Protein AF-0000000070304934 (afdb_homodimer)

Secondary structure (DSSP, 8-state):
------GGGSPEEEEEEE-TTTHHHHHHHHHHHHHTT-EEEEEEE--HHHHHHHHHHHHHHGGG-SSEEEEEEEESSSHHHHHHHTTSTT--EEE-SSHHHHHHHHHHH---EEEEETTT--HHHHHHHHHHHHHPPTT---GGGTTSPPPHHHHHHHHHHHHHHHHTT--GGG-------/------GGGSPEEEEEEE-TTTHHHHHHHHHHHHHTT-EEEEEEE--HHHHHHHHHHHHHHGGG-SSEEEEEEEESSSHHHHHHHTTSTT--EEE-SSHHHHHHHHHHH---EEEEETTT--HHHHHHHHHHHHHPPTT---GGGTTSPPPHHHHHHHHHHHHHHHHTT--GGG-------

Radius of gyration: 20.5 Å; Cα contacts (8 Å, |Δi|>4): 756; chains: 2; bounding box: 50×65×58 Å

InterPro domains:
  IPR003500 Sugar-phosphate isomerase, RpiB/LacA/LacB family [PF02502] (14-139)
  IPR003500 Sugar-phosphate isomerase, RpiB/LacA/LacB family [PTHR30345] (7-173)
  IPR036569 Sugar-phosphate isomerase, RpiB/LacA/LacB superfamily [G3DSA:3.40.1400.10] (5-145)
  IPR036569 Sugar-phosphate isomerase, RpiB/LacA/LacB superfamily [SSF89623] (8-144)

Sequence (362 aa):
MAGAASTSDLPLKIITGADAFGASLKDAMVSHLRSLGIAVEDTGVSSYYSAGSEVGRRVSSASSSSSEIRGLVCCGTGVGVAMFANKFPGVYAATCLTVEDAVNARSISDCNVLALSGAKTSPETAVEIFDAWIGTPFKSPCPASGSEPWSSEISSFLDDSLSEMAQIGKSTDHLSPVYIDMAGAASTSDLPLKIITGADAFGASLKDAMVSHLRSLGIAVEDTGVSSYYSAGSEVGRRVSSASSSSSEIRGLVCCGTGVGVAMFANKFPGVYAATCLTVEDAVNARSISDCNVLALSGAKTSPETAVEIFDAWIGTPFKSPCPASGSEPWSSEISSFLDDSLSEMAQIGKSTDHLSPVYID

pLDDT: mean 88.69, std 19.3, range [23.19, 98.94]

Structure (mmCIF, N/CA/C/O backbone):
data_AF-0000000070304934-model_v1
#
loop_
_entity.id
_entity.type
_entity.pdbx_description
1 polymer 'Ribose-5-phosphate isomerase'
#
loop_
_atom_site.group_PDB
_atom_site.id
_atom_site.type_symbol
_atom_site.label_atom_id
_atom_site.label_alt_id
_atom_site.label_comp_id
_atom_site.label_asym_id
_atom_site.label_entity_id
_atom_site.label_seq_id
_atom_site.pdbx_PDB_ins_code
_atom_site.Cartn_x
_atom_site.Cartn_y
_atom_site.Cartn_z
_atom_site.occupancy
_atom_site.B_iso_or_equiv
_atom_site.auth_seq_id
_atom_site.auth_comp_id
_atom_site.auth_asym_id
_atom_site.auth_atom_id
_atom_site.pdbx_PDB_model_num
ATOM 1 N N . MET A 1 1 ? 21.688 -39.656 -2.162 1 23.19 1 MET A N 1
ATOM 2 C CA . MET A 1 1 ? 21.891 -38.25 -2.537 1 23.19 1 MET A CA 1
ATOM 3 C C . MET A 1 1 ? 20.547 -37.531 -2.635 1 23.19 1 MET A C 1
ATOM 5 O O . MET A 1 1 ? 19.797 -37.719 -3.586 1 23.19 1 MET A O 1
ATOM 9 N N . ALA A 1 2 ? 19.875 -37.281 -1.627 1 33.53 2 ALA A N 1
ATOM 10 C CA . ALA A 1 2 ? 18.5 -36.844 -1.486 1 33.53 2 ALA A CA 1
ATOM 11 C C . ALA A 1 2 ? 18.25 -35.562 -2.291 1 33.53 2 ALA A C 1
ATOM 13 O O . ALA A 1 2 ? 18.938 -34.562 -2.115 1 33.53 2 ALA A O 1
ATOM 14 N N . GLY A 1 3 ? 17.844 -35.562 -3.527 1 30.5 3 GLY A N 1
ATOM 15 C CA . GLY A 1 3 ? 17.672 -34.438 -4.434 1 30.5 3 GLY A CA 1
ATOM 16 C C . GLY A 1 3 ? 16.922 -33.281 -3.809 1 30.5 3 GLY A C 1
ATOM 17 O O . GLY A 1 3 ? 15.875 -33.469 -3.186 1 30.5 3 GLY A O 1
ATOM 18 N N . ALA A 1 4 ? 17.516 -32.156 -3.492 1 35.94 4 ALA A N 1
ATOM 19 C CA . ALA A 1 4 ? 16.906 -31 -2.865 1 35.94 4 ALA A CA 1
ATOM 20 C C . ALA A 1 4 ? 15.672 -30.531 -3.639 1 35.94 4 ALA A C 1
ATOM 22 O O . ALA A 1 4 ? 15.75 -30.266 -4.84 1 35.94 4 ALA A O 1
ATOM 23 N N . ALA A 1 5 ? 14.477 -30.891 -3.365 1 38.5 5 ALA A N 1
ATOM 24 C CA . ALA A 1 5 ? 13.203 -30.516 -3.967 1 38.5 5 ALA A CA 1
ATOM 25 C C . ALA A 1 5 ? 13.188 -29.031 -4.328 1 38.5 5 ALA A C 1
ATOM 27 O O . ALA A 1 5 ? 13.469 -28.188 -3.482 1 38.5 5 ALA A O 1
ATOM 28 N N . SER A 1 6 ? 13.523 -28.516 -5.508 1 38.19 6 SER A N 1
ATOM 29 C CA . SER A 1 6 ? 13.562 -27.141 -6.027 1 38.19 6 SER A CA 1
ATOM 30 C C . SER A 1 6 ? 12.383 -26.328 -5.527 1 38.19 6 SER A C 1
ATOM 32 O O . SER A 1 6 ? 11.25 -26.828 -5.48 1 38.19 6 SER A O 1
ATOM 34 N N . THR A 1 7 ? 12.367 -25.359 -4.625 1 42.81 7 THR A N 1
ATOM 35 C CA . THR A 1 7 ? 11.352 -24.422 -4.168 1 42.81 7 THR A CA 1
ATOM 36 C C . THR A 1 7 ? 10.336 -24.141 -5.27 1 42.81 7 THR A C 1
ATOM 38 O O . THR A 1 7 ? 9.328 -23.469 -5.039 1 42.81 7 THR A O 1
ATOM 41 N N . SER A 1 8 ? 10.57 -24.469 -6.562 1 48.62 8 SER A N 1
ATOM 42 C CA . SER A 1 8 ? 9.797 -24.281 -7.785 1 48.62 8 SER A CA 1
ATOM 43 C C . SER A 1 8 ? 8.539 -25.141 -7.793 1 48.62 8 SER A C 1
ATOM 45 O O . SER A 1 8 ? 7.547 -24.812 -8.438 1 48.62 8 SER A O 1
ATOM 47 N N . ASP A 1 9 ? 8.555 -26.281 -7.121 1 60.53 9 ASP A N 1
ATOM 48 C CA . ASP A 1 9 ? 7.602 -27.328 -7.5 1 60.53 9 ASP A CA 1
ATOM 49 C C . ASP A 1 9 ? 6.383 -27.312 -6.582 1 60.53 9 ASP A C 1
ATOM 51 O O . ASP A 1 9 ? 5.621 -28.281 -6.543 1 60.53 9 ASP A O 1
ATOM 55 N N . LEU A 1 10 ? 6.336 -26.328 -5.652 1 66.25 10 LEU A N 1
ATOM 56 C CA . LEU A 1 10 ? 5.148 -26.453 -4.812 1 66.25 10 LEU A CA 1
ATOM 57 C C . LEU A 1 10 ? 3.914 -25.922 -5.535 1 66.25 10 LEU A C 1
ATOM 59 O O . LEU A 1 10 ? 3.998 -24.953 -6.289 1 66.25 10 LEU A O 1
ATOM 63 N N . PRO A 1 11 ? 2.936 -26.703 -5.324 1 86 11 PRO A N 1
ATOM 64 C CA . PRO A 1 11 ? 1.699 -26.219 -5.941 1 86 11 PRO A CA 1
ATOM 65 C C . PRO A 1 11 ? 1.266 -24.859 -5.406 1 86 11 PRO A C 1
ATOM 67 O O . PRO A 1 11 ? 1.446 -24.578 -4.219 1 86 11 PRO A O 1
ATOM 70 N N . LEU A 1 12 ? 0.83 -23.984 -6.266 1 92.56 12 LEU A N 1
ATOM 71 C CA . LEU A 1 12 ? 0.387 -22.641 -5.918 1 92.56 12 LEU A CA 1
ATOM 72 C C . LEU A 1 12 ? -1.064 -22.656 -5.449 1 92.56 12 LEU A C 1
ATOM 74 O O . LEU A 1 12 ? -1.912 -23.312 -6.055 1 92.56 12 LEU A O 1
ATOM 78 N N . LYS A 1 13 ? -1.333 -22.031 -4.324 1 95.56 13 LYS A N 1
ATOM 79 C CA . LYS A 1 13 ? -2.674 -21.734 -3.826 1 95.56 13 LYS A CA 1
ATOM 80 C C . LYS A 1 13 ? -2.883 -20.234 -3.641 1 95.56 13 LYS A C 1
ATOM 82 O O . LYS A 1 13 ? -2.004 -19.547 -3.129 1 95.56 13 LYS A O 1
ATOM 87 N N . ILE A 1 14 ? -4.066 -19.766 -4.055 1 97.69 14 ILE A N 1
ATOM 88 C CA . ILE A 1 14 ? -4.391 -18.344 -3.936 1 97.69 14 ILE A CA 1
ATOM 89 C C . ILE A 1 14 ? -5.504 -18.156 -2.91 1 97.69 14 ILE A C 1
ATOM 91 O O . ILE A 1 14 ? -6.547 -18.812 -2.992 1 97.69 14 ILE A O 1
ATOM 95 N N . ILE A 1 15 ? -5.32 -17.344 -1.932 1 98.31 15 ILE A N 1
ATOM 96 C CA . ILE A 1 15 ? -6.371 -16.875 -1.031 1 98.31 15 ILE A CA 1
ATOM 97 C C . ILE A 1 15 ? -6.883 -15.516 -1.493 1 98.31 15 ILE A C 1
ATOM 99 O O . ILE A 1 15 ? -6.094 -14.609 -1.764 1 98.31 15 ILE A O 1
ATOM 103 N N . THR A 1 16 ? -8.234 -15.391 -1.609 1 98.81 16 THR A N 1
ATOM 104 C CA . THR A 1 16 ? -8.766 -14.141 -2.158 1 98.81 16 THR A CA 1
ATOM 105 C C . THR A 1 16 ? -9.883 -13.594 -1.275 1 98.81 16 THR A C 1
ATOM 107 O O . THR A 1 16 ? -10.469 -14.336 -0.482 1 98.81 16 THR A O 1
ATOM 110 N N . GLY A 1 17 ? -10.102 -12.328 -1.267 1 98.81 17 GLY A N 1
ATOM 111 C CA . GLY A 1 17 ? -11.156 -11.578 -0.617 1 98.81 17 GLY A CA 1
ATOM 112 C C . GLY A 1 17 ? -11.414 -10.227 -1.264 1 98.81 17 GLY A C 1
ATOM 113 O O . GLY A 1 17 ? -10.594 -9.734 -2.039 1 98.81 17 GLY A O 1
ATOM 114 N N . ALA A 1 18 ? -12.633 -9.672 -0.973 1 98.81 18 ALA A N 1
ATOM 115 C CA . ALA A 1 18 ? -12.977 -8.383 -1.574 1 98.81 18 ALA A CA 1
ATOM 116 C C . ALA A 1 18 ? -13.961 -7.613 -0.7 1 98.81 18 ALA A C 1
ATOM 118 O O . ALA A 1 18 ? -14.555 -8.18 0.221 1 98.81 18 ALA A O 1
ATOM 119 N N . ASP A 1 19 ? -13.977 -6.348 -0.908 1 97.75 19 ASP A N 1
ATOM 120 C CA . ASP A 1 19 ? -15.156 -5.621 -0.44 1 97.75 19 ASP A CA 1
ATOM 121 C C . ASP A 1 19 ? -16.25 -5.586 -1.513 1 97.75 19 ASP A C 1
ATOM 123 O O . ASP A 1 19 ? -16.125 -6.25 -2.545 1 97.75 19 ASP A O 1
ATOM 127 N N . ALA A 1 20 ? -17.297 -4.852 -1.235 1 96.81 20 ALA A N 1
ATOM 128 C CA . ALA A 1 20 ? -18.453 -4.84 -2.123 1 96.81 20 ALA A CA 1
ATOM 129 C C . ALA A 1 20 ? -18.078 -4.316 -3.506 1 96.81 20 ALA A C 1
ATOM 131 O O . ALA 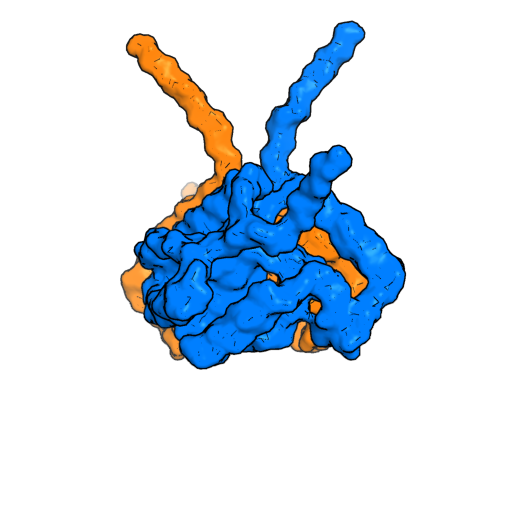A 1 20 ? -18.594 -4.793 -4.52 1 96.81 20 ALA A O 1
ATOM 132 N N . PHE A 1 21 ? -17.172 -3.377 -3.557 1 95.38 21 PHE A N 1
ATOM 133 C CA . PHE A 1 21 ? -16.844 -2.715 -4.812 1 95.38 21 PHE A CA 1
ATOM 134 C C . PHE A 1 21 ? -15.883 -3.564 -5.637 1 95.38 21 PHE A C 1
ATOM 136 O O . PHE A 1 21 ? -15.734 -3.355 -6.844 1 95.38 21 PHE A O 1
ATOM 143 N N . GLY A 1 22 ? -15.219 -4.488 -5.031 1 98.25 22 GLY A N 1
ATOM 144 C CA . GLY A 1 22 ? -14.305 -5.379 -5.727 1 98.25 22 GLY A CA 1
ATOM 145 C C . GLY A 1 22 ? -14.859 -6.777 -5.918 1 98.25 22 GLY A C 1
ATOM 146 O O . GLY A 1 22 ? -14.211 -7.629 -6.527 1 98.25 22 GLY A O 1
ATOM 147 N N . ALA A 1 23 ? -16.078 -7.047 -5.477 1 98.69 23 ALA A N 1
ATOM 148 C CA . ALA A 1 23 ? -16.625 -8.398 -5.406 1 98.69 23 ALA A CA 1
ATOM 149 C C . ALA A 1 23 ? -16.766 -9.008 -6.797 1 98.69 23 ALA A C 1
ATOM 151 O O . ALA A 1 23 ? -16.391 -10.156 -7.016 1 98.69 23 ALA A O 1
ATOM 152 N N . SER A 1 24 ? -17.281 -8.281 -7.699 1 98.69 24 SER A N 1
ATOM 153 C CA . SER A 1 24 ? -17.484 -8.789 -9.047 1 98.69 24 SER A CA 1
ATOM 154 C C . SER A 1 24 ? -16.156 -9.156 -9.711 1 98.69 24 SER A C 1
ATOM 156 O O . SER A 1 24 ? -16.047 -10.195 -10.367 1 98.69 24 SER A O 1
ATOM 158 N N . LEU A 1 25 ? -15.203 -8.312 -9.57 1 98.75 25 LEU A N 1
ATOM 159 C CA . LEU A 1 25 ? -13.891 -8.586 -10.141 1 98.75 25 LEU A CA 1
ATOM 160 C C . LEU A 1 25 ? -13.25 -9.805 -9.484 1 98.75 25 LEU A C 1
ATOM 162 O O . LEU A 1 25 ? -12.688 -10.656 -10.164 1 98.75 25 LEU A O 1
ATOM 166 N N . LYS A 1 26 ? -13.336 -9.883 -8.164 1 98.81 26 LYS A N 1
ATOM 167 C CA . LYS A 1 26 ? -12.828 -11.055 -7.461 1 98.81 26 LYS A CA 1
ATOM 168 C C . LYS A 1 26 ? -13.469 -12.336 -7.984 1 98.81 26 LYS A C 1
ATOM 170 O O . LYS A 1 26 ? -12.773 -13.328 -8.242 1 98.81 26 LYS A O 1
ATOM 175 N N . ASP A 1 27 ? -14.758 -12.336 -8.164 1 98.81 27 ASP A N 1
ATOM 176 C CA . ASP A 1 27 ? -15.461 -13.523 -8.648 1 98.81 27 ASP A CA 1
ATOM 177 C C . ASP A 1 27 ? -14.992 -13.914 -10.047 1 98.81 27 ASP A C 1
ATOM 179 O O . ASP A 1 27 ? -14.828 -15.094 -10.344 1 98.81 27 ASP A O 1
ATOM 183 N N . ALA A 1 28 ? -14.852 -12.938 -10.883 1 98.69 28 ALA A N 1
ATOM 184 C CA . ALA A 1 28 ? -14.328 -13.195 -12.219 1 98.69 28 ALA A CA 1
ATOM 185 C C . ALA A 1 28 ? -12.938 -13.828 -12.164 1 98.69 28 ALA A C 1
ATOM 187 O O . ALA A 1 28 ? -12.648 -14.758 -12.906 1 98.69 28 ALA A O 1
ATOM 188 N N . MET A 1 29 ? -12.102 -13.336 -11.289 1 98.75 29 MET A N 1
ATOM 189 C CA . MET A 1 29 ? -10.75 -13.867 -11.141 1 98.75 29 MET A CA 1
ATOM 190 C C . MET A 1 29 ? -10.773 -15.281 -10.586 1 98.75 29 MET A C 1
ATOM 192 O O . MET A 1 29 ? -10.016 -16.141 -11.023 1 98.75 29 MET A O 1
ATOM 196 N N . VAL A 1 30 ? -11.609 -15.547 -9.586 1 98.75 30 VAL A N 1
ATOM 197 C CA . VAL A 1 30 ? -11.75 -16.875 -9.016 1 98.75 30 VAL A CA 1
ATOM 198 C C . VAL A 1 30 ? -12.109 -17.875 -10.117 1 98.75 30 VAL A C 1
ATOM 200 O O . VAL A 1 30 ? -11.516 -18.953 -10.211 1 98.75 30 VAL A O 1
ATOM 203 N N . SER A 1 31 ? -13.078 -17.484 -10.906 1 98.31 31 SER A N 1
ATOM 204 C CA . SER A 1 31 ? -13.484 -18.344 -12.016 1 98.31 31 SER A CA 1
ATOM 205 C C . SER A 1 31 ? -12.32 -18.609 -12.961 1 98.31 31 SER A C 1
ATOM 207 O O . SER A 1 31 ? -12.094 -19.75 -13.359 1 98.31 31 SER A O 1
ATOM 209 N N . HIS A 1 32 ? -11.641 -17.594 -13.297 1 97.56 32 HIS A N 1
ATOM 210 C CA . HIS A 1 32 ? -10.492 -17.719 -14.195 1 97.56 32 HIS A CA 1
ATOM 211 C C . HIS A 1 32 ? -9.422 -18.625 -13.594 1 97.56 32 HIS A C 1
ATOM 213 O O . HIS A 1 32 ? -8.914 -19.516 -14.266 1 97.56 32 HIS A O 1
ATOM 219 N N . LEU A 1 33 ? -9.055 -18.438 -12.352 1 97.69 33 LEU A N 1
ATOM 220 C CA . LEU A 1 33 ? -8.008 -19.203 -11.695 1 97.69 33 LEU A CA 1
ATOM 221 C C . LEU A 1 33 ? -8.375 -20.672 -11.602 1 97.69 33 LEU A C 1
ATOM 223 O O . LEU A 1 33 ? -7.547 -21.547 -11.859 1 97.69 33 LEU A O 1
ATOM 227 N N . ARG A 1 34 ? -9.523 -20.938 -11.25 1 97.5 34 ARG A N 1
ATOM 228 C CA . ARG A 1 34 ? -9.984 -22.312 -11.164 1 97.5 34 ARG A CA 1
ATOM 229 C C . ARG A 1 34 ? -9.953 -22.984 -12.539 1 97.5 34 ARG A C 1
ATOM 231 O O . ARG A 1 34 ? -9.664 -24.172 -12.648 1 97.5 34 ARG A O 1
ATOM 238 N N . SER A 1 35 ? -10.273 -22.203 -13.57 1 96.38 35 SER A N 1
ATOM 239 C CA . SER A 1 35 ? -10.219 -22.75 -14.922 1 96.38 35 SER A CA 1
ATOM 240 C C . SER A 1 35 ? -8.789 -23.141 -15.297 1 96.38 35 SER A C 1
ATOM 242 O O . SER A 1 35 ? -8.586 -23.969 -16.188 1 96.38 35 SER A O 1
ATOM 244 N N . LEU A 1 36 ? -7.789 -22.562 -14.656 1 93.94 36 LEU A N 1
ATOM 245 C CA . LEU A 1 36 ? -6.383 -22.875 -14.883 1 93.94 36 LEU A CA 1
ATOM 246 C C . LEU A 1 36 ? -5.938 -24.016 -13.969 1 93.94 36 LEU A C 1
ATOM 248 O O . LEU A 1 36 ? -4.773 -24.422 -14 1 93.94 36 LEU A O 1
ATOM 252 N N . GLY A 1 37 ? -6.777 -24.484 -13.094 1 95.31 37 GLY A N 1
ATOM 253 C CA . GLY A 1 37 ? -6.438 -25.547 -12.164 1 95.31 37 GLY A CA 1
ATOM 254 C C . GLY A 1 37 ? -5.727 -25.047 -10.922 1 95.31 37 GLY A C 1
ATOM 255 O O . GLY A 1 37 ? -5.117 -25.844 -10.195 1 95.31 37 GLY A O 1
ATOM 256 N N . ILE A 1 38 ? -5.746 -23.766 -10.703 1 95.19 38 ILE A N 1
ATOM 257 C CA . ILE A 1 38 ? -5.125 -23.188 -9.516 1 95.19 38 ILE A CA 1
ATOM 258 C C . ILE A 1 38 ? -6.082 -23.297 -8.328 1 95.19 38 ILE A C 1
ATOM 260 O O . ILE A 1 38 ? -7.27 -22.984 -8.445 1 95.19 38 ILE A O 1
ATOM 264 N N . ALA A 1 39 ? -5.566 -23.828 -7.207 1 96.19 39 ALA A N 1
ATOM 265 C CA . ALA A 1 39 ? -6.352 -23.875 -5.977 1 96.19 39 ALA A CA 1
ATOM 266 C C . ALA A 1 39 ? -6.652 -22.469 -5.461 1 96.19 39 ALA A C 1
ATOM 268 O O . ALA A 1 39 ? -5.766 -21.625 -5.402 1 96.19 39 ALA A O 1
ATOM 269 N N . VAL A 1 40 ? -7.961 -22.25 -5.121 1 97.94 40 VAL A N 1
ATOM 270 C CA . VAL A 1 40 ? -8.375 -20.938 -4.648 1 97.94 40 VAL A CA 1
ATOM 271 C C . VAL A 1 40 ? -9.203 -21.094 -3.373 1 97.94 40 VAL A C 1
ATOM 273 O O . VAL A 1 40 ? -10.125 -21.906 -3.314 1 97.94 40 VAL A O 1
ATOM 276 N N . GLU A 1 41 ? -8.828 -20.422 -2.395 1 97.94 41 GLU A N 1
ATOM 277 C CA . GLU A 1 41 ? -9.68 -20.203 -1.225 1 97.94 41 GLU A CA 1
ATOM 278 C C . GLU A 1 41 ? -10.273 -18.812 -1.218 1 97.94 41 GLU A C 1
ATOM 280 O O . GLU A 1 41 ? -9.555 -17.812 -1.05 1 97.94 41 GLU A O 1
ATOM 285 N N . ASP A 1 42 ? -11.555 -18.719 -1.362 1 98.62 42 ASP A N 1
ATOM 286 C CA . ASP A 1 42 ? -12.297 -17.453 -1.4 1 98.62 42 ASP A CA 1
ATOM 287 C C . ASP A 1 42 ? -12.875 -17.125 -0.028 1 98.62 42 ASP A C 1
ATOM 289 O O . ASP A 1 42 ? -13.812 -17.766 0.431 1 98.62 42 ASP A O 1
ATOM 293 N N . THR A 1 43 ? -12.391 -16.078 0.575 1 98.44 43 THR A N 1
ATOM 294 C CA . THR A 1 43 ? -12.812 -15.703 1.922 1 98.44 43 THR A CA 1
ATOM 295 C C . THR A 1 43 ? -14.086 -14.867 1.88 1 98.44 43 THR A C 1
ATOM 297 O O . THR A 1 43 ? -14.617 -14.477 2.924 1 98.44 43 THR A O 1
ATOM 300 N N . GLY A 1 44 ? -14.5 -14.531 0.736 1 98.38 44 GLY A N 1
ATOM 301 C CA . GLY A 1 44 ? -15.789 -13.867 0.579 1 98.38 44 GLY A CA 1
ATOM 302 C C . GLY A 1 44 ? -15.68 -12.359 0.51 1 98.38 44 GLY A C 1
ATOM 303 O O . GLY A 1 44 ? -14.68 -11.82 0.024 1 98.38 44 GLY A O 1
ATOM 304 N N . VAL A 1 45 ? -16.844 -11.672 0.815 1 98.44 45 VAL A N 1
ATOM 305 C CA . VAL A 1 45 ? -16.984 -10.219 0.725 1 98.44 45 VAL A CA 1
ATOM 306 C C . VAL A 1 45 ? -17.172 -9.633 2.121 1 98.44 45 VAL A C 1
ATOM 308 O O . VAL A 1 45 ? -17.984 -10.117 2.906 1 98.44 45 VAL A O 1
ATOM 311 N N . SER A 1 46 ? -16.406 -8.672 2.471 1 97.81 46 SER A N 1
ATOM 312 C CA . SER A 1 46 ? -16.469 -7.934 3.729 1 97.81 46 SER A CA 1
ATOM 313 C C . SER A 1 46 ? -16 -6.496 3.547 1 97.81 46 SER A C 1
ATOM 315 O O . SER A 1 46 ? -15.953 -5.988 2.424 1 97.81 46 SER A O 1
ATOM 317 N N . SER A 1 47 ? -15.758 -5.762 4.664 1 96.75 47 SER A N 1
ATOM 318 C CA . SER A 1 47 ? -15.188 -4.426 4.523 1 96.75 47 SER A CA 1
ATOM 319 C C . SER A 1 47 ? -13.797 -4.484 3.908 1 96.75 47 SER A C 1
ATOM 321 O O . SER A 1 47 ? -13.117 -5.508 3.988 1 96.75 47 SER A O 1
ATOM 323 N N . TYR A 1 48 ? -13.398 -3.438 3.23 1 96 48 TYR A N 1
ATOM 324 C CA . TYR A 1 48 ? -12.117 -3.473 2.543 1 96 48 TYR A CA 1
ATOM 325 C C . TYR A 1 48 ? -10.984 -3.783 3.516 1 96 48 TYR A C 1
ATOM 327 O O . TYR A 1 48 ? -10.062 -4.527 3.184 1 96 48 TYR A O 1
ATOM 335 N N . TYR A 1 49 ? -11 -3.221 4.734 1 97 49 TYR A N 1
ATOM 336 C CA . TYR A 1 49 ? -9.93 -3.438 5.699 1 97 49 TYR A CA 1
ATOM 337 C C . TYR A 1 49 ? -9.984 -4.852 6.266 1 97 49 TYR A C 1
ATOM 339 O O . TYR A 1 49 ? -8.945 -5.449 6.555 1 97 49 TYR A O 1
ATOM 347 N N . SER A 1 50 ? -11.219 -5.449 6.402 1 97.44 50 SER A N 1
ATOM 348 C CA . SER A 1 50 ? -11.352 -6.832 6.848 1 97.44 50 SER A CA 1
ATOM 349 C C . SER A 1 50 ? -10.898 -7.809 5.766 1 97.44 50 SER A C 1
ATOM 351 O O . SER A 1 50 ? -10.219 -8.797 6.059 1 97.44 50 SER A O 1
ATOM 353 N N . ALA A 1 51 ? -11.289 -7.555 4.551 1 98.38 51 ALA A N 1
ATOM 354 C CA . ALA A 1 51 ? -10.891 -8.414 3.441 1 98.38 51 ALA A CA 1
ATOM 355 C C . ALA A 1 51 ? -9.367 -8.438 3.293 1 98.38 51 ALA A C 1
ATOM 357 O O . ALA A 1 51 ? -8.766 -9.508 3.209 1 98.38 51 ALA A O 1
ATOM 358 N N . GLY A 1 52 ? -8.758 -7.227 3.256 1 98.5 52 GLY A N 1
ATOM 359 C CA . GLY A 1 52 ? -7.305 -7.145 3.166 1 98.5 52 GLY A CA 1
ATOM 360 C C . GLY A 1 52 ? -6.598 -7.82 4.328 1 98.5 52 GLY A C 1
ATOM 361 O O . GLY A 1 52 ? -5.656 -8.586 4.125 1 98.5 52 GLY A O 1
ATOM 362 N N . SER A 1 53 ? -7.086 -7.539 5.523 1 98.25 53 SER A N 1
ATOM 363 C CA . SER A 1 53 ? -6.43 -8.07 6.715 1 98.25 53 SER A CA 1
ATOM 364 C C . SER A 1 53 ? -6.555 -9.586 6.789 1 98.25 53 SER A C 1
ATOM 366 O O . SER A 1 53 ? -5.617 -10.273 7.195 1 98.25 53 SER A O 1
ATOM 368 N N . GLU A 1 54 ? -7.699 -10.125 6.441 1 97.94 54 GLU A N 1
ATOM 369 C CA . GLU A 1 54 ? -7.898 -11.57 6.477 1 97.94 54 GLU A CA 1
ATOM 370 C C . GLU A 1 54 ? -6.949 -12.281 5.516 1 97.94 54 GLU A C 1
ATOM 372 O O . GLU A 1 54 ? -6.277 -13.242 5.898 1 97.94 54 GLU A O 1
ATOM 377 N N . VAL A 1 55 ? -6.844 -11.812 4.34 1 98.31 55 VAL A N 1
ATOM 378 C CA . VAL A 1 55 ? -5.961 -12.422 3.352 1 98.31 55 VAL A CA 1
ATOM 379 C C . VAL A 1 55 ? -4.504 -12.234 3.775 1 98.31 55 VAL A C 1
ATOM 381 O O . VAL A 1 55 ? -3.701 -13.164 3.684 1 98.31 55 VAL A O 1
ATOM 384 N N . GLY A 1 56 ? -4.18 -10.984 4.23 1 97.75 56 GLY A N 1
ATOM 385 C CA . GLY A 1 56 ? -2.834 -10.742 4.723 1 97.75 56 GLY A CA 1
ATOM 386 C C . GLY A 1 56 ? -2.424 -11.68 5.84 1 97.75 56 GLY A C 1
ATOM 387 O O . GLY A 1 56 ? -1.324 -12.234 5.816 1 97.75 56 GLY A O 1
ATOM 388 N N . ARG A 1 57 ? -3.287 -11.852 6.793 1 96.38 57 ARG A N 1
ATOM 389 C CA . ARG A 1 57 ? -3.018 -12.727 7.926 1 96.38 57 ARG A CA 1
ATOM 390 C C . ARG A 1 57 ? -2.783 -14.164 7.465 1 96.38 57 ARG A C 1
ATOM 392 O O . ARG A 1 57 ? -1.85 -14.82 7.926 1 96.38 57 ARG A O 1
ATOM 399 N N . ARG A 1 58 ? -3.586 -14.641 6.621 1 96 58 ARG A N 1
ATOM 400 C CA . ARG A 1 58 ? -3.506 -16.016 6.145 1 96 58 ARG A CA 1
ATOM 401 C C . ARG A 1 58 ? -2.236 -16.234 5.328 1 96 58 ARG A C 1
ATOM 403 O O . ARG A 1 58 ? -1.573 -17.266 5.469 1 96 58 ARG A O 1
ATOM 410 N N . VAL A 1 59 ? -1.923 -15.32 4.477 1 96.25 59 VAL A N 1
ATOM 411 C CA . VAL A 1 59 ? -0.702 -15.43 3.682 1 96.25 59 VAL A CA 1
ATOM 412 C C . VAL A 1 59 ? 0.517 -15.375 4.602 1 96.25 59 VAL A C 1
ATOM 414 O O . VAL A 1 59 ? 1.469 -16.141 4.426 1 96.25 59 VAL A O 1
ATOM 417 N N . SER A 1 60 ? 0.489 -14.469 5.562 1 94.81 60 SER A N 1
ATOM 418 C CA . SER A 1 60 ? 1.583 -14.312 6.516 1 94.81 60 SER A CA 1
ATOM 419 C C . SER A 1 60 ? 1.823 -15.602 7.297 1 94.81 60 SER A C 1
ATOM 421 O O . SER A 1 60 ? 2.971 -15.977 7.551 1 94.81 60 SER A O 1
ATOM 423 N N . SER A 1 61 ? 0.782 -16.25 7.652 1 91.69 61 SER A N 1
ATOM 424 C CA . SER A 1 61 ? 0.849 -17.438 8.492 1 91.69 61 SER A CA 1
ATOM 425 C C . SER A 1 61 ? 1.276 -18.656 7.691 1 91.69 61 SER A C 1
ATOM 427 O O . SER A 1 61 ? 1.66 -19.688 8.266 1 91.69 61 SER A O 1
ATOM 429 N N . ALA A 1 62 ? 1.203 -18.625 6.375 1 84.25 62 ALA A N 1
ATOM 430 C CA . ALA A 1 62 ? 1.448 -19.797 5.535 1 84.25 62 ALA A CA 1
ATOM 431 C C . ALA A 1 62 ? 2.934 -19.938 5.219 1 84.25 62 ALA A C 1
ATOM 433 O O . ALA A 1 62 ? 3.326 -20.812 4.441 1 84.25 62 ALA A O 1
ATOM 434 N N . SER A 1 63 ? 3.824 -19.156 5.652 1 63.84 63 SER A N 1
ATOM 435 C CA . SER A 1 63 ? 5.238 -19.141 5.293 1 63.84 63 SER A CA 1
ATOM 436 C C . SER A 1 63 ? 5.867 -20.516 5.52 1 63.84 63 SER A C 1
ATOM 438 O O . SER A 1 63 ? 6.824 -20.891 4.836 1 63.84 63 SER A O 1
ATOM 440 N N . SER A 1 64 ? 5.23 -21.281 6.242 1 62.41 64 SER A N 1
ATOM 441 C CA . SER A 1 64 ? 5.832 -22.594 6.516 1 62.41 64 SER A CA 1
ATOM 442 C C . SER A 1 64 ? 5.055 -23.719 5.836 1 62.41 64 SER A C 1
ATOM 444 O O . SER A 1 64 ? 5.324 -24.891 6.07 1 62.41 64 SER A O 1
ATOM 446 N N . SER A 1 65 ? 4.387 -23.344 4.898 1 64.44 65 SER A N 1
ATOM 447 C CA . SER A 1 65 ? 3.506 -24.344 4.301 1 64.44 65 SER A CA 1
ATOM 448 C C . SER A 1 65 ? 4.195 -25.062 3.152 1 64.44 65 SER A C 1
ATOM 450 O O . SER A 1 65 ? 5.199 -24.594 2.621 1 64.44 65 SER A O 1
ATOM 452 N N . SER A 1 66 ? 3.736 -26.281 2.91 1 68.75 66 SER A N 1
ATOM 453 C CA . SER A 1 66 ? 4.184 -27.141 1.812 1 68.75 66 SER A CA 1
ATOM 454 C C . SER A 1 66 ? 3.721 -26.594 0.465 1 68.75 66 SER A C 1
ATOM 456 O O . SER A 1 66 ? 4.055 -27.141 -0.584 1 68.75 66 SER A O 1
ATOM 458 N N . SER A 1 67 ? 3.006 -25.641 0.539 1 72.12 67 SER A N 1
ATOM 459 C CA . SER A 1 67 ? 2.539 -24.953 -0.664 1 72.12 67 SER A CA 1
ATOM 460 C C . SER A 1 67 ? 2.928 -23.484 -0.65 1 72.12 67 SER A C 1
ATOM 462 O O . SER A 1 67 ? 3.152 -22.906 0.415 1 72.12 67 SER A O 1
ATOM 464 N N . GLU A 1 68 ? 3.111 -23.031 -1.905 1 88.5 68 GLU A N 1
ATOM 465 C CA . GLU A 1 68 ? 3.264 -21.578 -2.043 1 88.5 68 GLU A CA 1
ATOM 466 C C . GLU A 1 68 ? 1.914 -20.875 -1.964 1 88.5 68 GLU A C 1
ATOM 468 O O . GLU A 1 68 ? 1.028 -21.125 -2.783 1 88.5 68 GLU A O 1
ATOM 473 N N . ILE A 1 69 ? 1.69 -20.141 -0.956 1 95.12 69 ILE A N 1
ATOM 474 C CA . ILE A 1 69 ? 0.427 -19.438 -0.755 1 95.12 69 ILE A CA 1
ATOM 475 C C . ILE A 1 69 ? 0.604 -17.969 -1.077 1 95.12 69 ILE A C 1
ATOM 477 O O . ILE A 1 69 ? 1.522 -17.312 -0.567 1 95.12 69 ILE A O 1
ATOM 481 N N . ARG A 1 70 ? -0.22 -17.453 -1.963 1 97.12 70 ARG A N 1
ATOM 482 C CA . ARG A 1 70 ? -0.261 -16.031 -2.309 1 97.12 70 ARG A CA 1
ATOM 483 C C . ARG A 1 70 ? -1.677 -15.484 -2.186 1 97.12 70 ARG A C 1
ATOM 485 O O . ARG A 1 70 ? -2.623 -16.234 -1.945 1 97.12 70 ARG A O 1
ATOM 492 N N . GLY A 1 71 ? -1.775 -14.195 -2.27 1 98.62 71 GLY A N 1
ATOM 493 C CA . GLY A 1 71 ? -3.07 -13.562 -2.072 1 98.62 71 GLY A CA 1
ATOM 494 C C . GLY A 1 71 ? -3.523 -12.742 -3.266 1 98.62 71 GLY A C 1
ATOM 495 O O . GLY A 1 71 ? -2.697 -12.258 -4.043 1 98.62 71 GLY A O 1
ATOM 496 N N . LEU A 1 72 ? -4.789 -12.602 -3.449 1 98.88 72 LEU A N 1
ATOM 497 C CA . LEU A 1 72 ? -5.457 -11.719 -4.398 1 98.88 72 LEU A CA 1
ATOM 498 C C . LEU A 1 72 ? -6.621 -10.992 -3.738 1 98.88 72 LEU A C 1
ATOM 500 O O . LEU A 1 72 ? -7.562 -11.625 -3.258 1 98.88 72 LEU A O 1
ATOM 504 N N . VAL A 1 73 ? -6.562 -9.68 -3.684 1 98.94 73 VAL A N 1
ATOM 505 C CA . VAL A 1 73 ? -7.59 -8.914 -2.992 1 98.94 73 VAL A CA 1
ATOM 506 C C . VAL A 1 73 ? -8.117 -7.816 -3.912 1 98.94 73 VAL A C 1
ATOM 508 O O . VAL A 1 73 ? -7.391 -7.309 -4.766 1 98.94 73 VAL A O 1
ATOM 511 N N . CYS A 1 74 ? -9.414 -7.492 -3.752 1 98.75 74 CYS A N 1
ATOM 512 C CA . CYS A 1 74 ? -10.055 -6.492 -4.602 1 98.75 74 CYS A CA 1
ATOM 513 C C . CYS A 1 74 ? -10.914 -5.547 -3.771 1 98.75 74 CYS A C 1
ATOM 515 O O . CYS A 1 74 ? -11.625 -5.98 -2.863 1 98.75 74 CYS A O 1
ATOM 517 N N . CYS A 1 75 ? -10.844 -4.312 -4.039 1 98 75 CYS A N 1
ATOM 518 C CA . CYS A 1 75 ? -11.789 -3.309 -3.562 1 98 75 CYS A CA 1
ATOM 519 C C . CYS A 1 75 ? -12.016 -2.23 -4.617 1 98 75 CYS A C 1
ATOM 521 O O . CYS A 1 75 ? -11.742 -2.443 -5.797 1 98 75 CYS A O 1
ATOM 523 N N . GLY A 1 76 ? -12.641 -1.104 -4.27 1 95.31 76 GLY A N 1
ATOM 524 C CA . GLY A 1 76 ? -12.891 -0.081 -5.273 1 95.31 76 GLY A CA 1
ATOM 525 C C . GLY A 1 76 ? -11.625 0.397 -5.965 1 95.31 76 GLY A C 1
ATOM 526 O O . GLY A 1 76 ? -11.453 0.195 -7.168 1 95.31 76 GLY A O 1
ATOM 527 N N . THR A 1 77 ? -10.695 0.92 -5.195 1 94.19 77 THR A N 1
ATOM 528 C CA . THR A 1 77 ? -9.453 1.449 -5.754 1 94.19 77 THR A CA 1
ATOM 529 C C . THR A 1 77 ? -8.352 0.394 -5.719 1 94.19 77 THR A C 1
ATOM 531 O O . THR A 1 77 ? -7.352 0.511 -6.43 1 94.19 77 THR A O 1
ATOM 534 N N . GLY A 1 78 ? -8.445 -0.599 -4.93 1 97.5 78 GLY A N 1
ATOM 535 C CA . GLY A 1 78 ? -7.395 -1.576 -4.688 1 97.5 78 GLY A CA 1
ATOM 536 C C . GLY A 1 78 ? -6.414 -1.146 -3.615 1 97.5 78 GLY A C 1
ATOM 537 O O . GLY A 1 78 ? -5.664 -1.97 -3.088 1 97.5 78 GLY A O 1
ATOM 538 N N . VAL A 1 79 ? -6.457 0.095 -3.25 1 97.56 79 VAL A N 1
ATOM 539 C CA . VAL A 1 79 ? -5.469 0.687 -2.352 1 97.56 79 VAL A CA 1
ATOM 540 C C . VAL A 1 79 ? -5.754 0.256 -0.916 1 97.56 79 VAL A C 1
ATOM 542 O O . VAL A 1 79 ? -4.848 -0.167 -0.196 1 97.56 79 VAL A O 1
ATOM 545 N N . GLY A 1 80 ? -7.027 0.268 -0.508 1 97.62 80 GLY A N 1
ATOM 546 C CA . GLY A 1 80 ? -7.398 -0.064 0.86 1 97.62 80 GLY A CA 1
ATOM 547 C C . GLY A 1 80 ? -7.086 -1.502 1.229 1 97.62 80 GLY A C 1
ATOM 548 O O . GLY A 1 80 ? -6.512 -1.766 2.287 1 97.62 80 GLY A O 1
ATOM 549 N N . VAL A 1 81 ? -7.445 -2.441 0.41 1 98.56 81 VAL A N 1
ATOM 550 C CA . VAL A 1 81 ? -7.211 -3.85 0.71 1 98.56 81 VAL A CA 1
ATOM 551 C C . VAL A 1 81 ? -5.707 -4.117 0.792 1 98.56 81 VAL A C 1
ATOM 553 O O . VAL A 1 81 ? -5.258 -4.922 1.613 1 98.56 81 VAL A O 1
ATOM 556 N N . ALA A 1 82 ? -4.91 -3.512 -0.083 1 98.81 82 ALA A N 1
ATOM 557 C CA . ALA A 1 82 ? -3.461 -3.674 -0.027 1 98.81 82 ALA A CA 1
ATOM 558 C C . ALA A 1 82 ? -2.895 -3.107 1.272 1 98.81 82 ALA A C 1
ATOM 560 O O . ALA A 1 82 ? -2.035 -3.727 1.904 1 98.81 82 ALA A O 1
ATOM 561 N N . MET A 1 83 ? -3.377 -1.935 1.637 1 98.62 83 MET A N 1
ATOM 562 C CA . MET A 1 83 ? -2.955 -1.252 2.857 1 98.62 83 MET A CA 1
ATOM 563 C C . MET A 1 83 ? -3.088 -2.17 4.066 1 98.62 83 MET A C 1
ATOM 565 O O . MET A 1 83 ? -2.16 -2.279 4.871 1 98.62 83 MET A O 1
ATOM 569 N N . PHE A 1 84 ? -4.129 -2.896 4.164 1 98.5 84 PHE A N 1
ATOM 570 C CA . PHE A 1 84 ? -4.398 -3.684 5.359 1 98.5 84 PHE A CA 1
ATOM 571 C C . PHE A 1 84 ? -3.781 -5.074 5.246 1 98.5 84 PHE A C 1
ATOM 573 O O . PHE A 1 84 ? -3.387 -5.668 6.254 1 98.5 84 PHE A O 1
ATOM 580 N N . ALA A 1 85 ? -3.674 -5.613 4.016 1 98.62 85 ALA A N 1
ATOM 581 C CA . ALA A 1 85 ? -2.896 -6.84 3.854 1 98.62 85 ALA A CA 1
ATOM 582 C C . ALA A 1 85 ? -1.463 -6.648 4.34 1 98.62 85 ALA A C 1
ATOM 584 O O . ALA A 1 85 ? -0.879 -7.555 4.938 1 98.62 85 ALA A O 1
ATOM 585 N N . ASN A 1 86 ? -0.944 -5.488 4.168 1 98.44 86 ASN A N 1
ATOM 586 C CA . ASN A 1 86 ? 0.456 -5.207 4.465 1 98.44 86 ASN A CA 1
ATOM 587 C C . ASN A 1 86 ? 0.688 -5.051 5.965 1 98.44 86 ASN A C 1
ATOM 589 O O . ASN A 1 86 ? 1.824 -4.875 6.406 1 98.44 86 ASN A O 1
ATOM 593 N N . LYS A 1 87 ? -0.362 -5.125 6.789 1 98 87 LYS A N 1
ATOM 594 C CA . LYS A 1 87 ? -0.191 -5.027 8.234 1 98 87 LYS A CA 1
ATOM 595 C C . LYS A 1 87 ? 0.576 -6.23 8.781 1 98 87 LYS A C 1
ATOM 597 O O . LYS A 1 87 ? 1.098 -6.188 9.898 1 98 87 LYS A O 1
ATOM 602 N N . PHE A 1 88 ? 0.712 -7.242 8.062 1 96.06 88 PHE A N 1
ATOM 603 C CA . PHE A 1 88 ? 1.221 -8.5 8.586 1 96.06 88 PHE A CA 1
ATOM 604 C C . PHE A 1 88 ? 2.629 -8.773 8.07 1 96.06 88 PHE A C 1
ATOM 606 O O . PHE A 1 88 ? 2.922 -8.539 6.898 1 96.06 88 PHE A O 1
ATOM 613 N N . PRO A 1 89 ? 3.506 -9.242 8.953 1 94.81 89 PRO A N 1
ATOM 614 C CA . PRO A 1 89 ? 4.871 -9.555 8.531 1 94.81 89 PRO A CA 1
ATOM 615 C C . PRO A 1 89 ? 4.918 -10.602 7.422 1 94.81 89 PRO A C 1
ATOM 617 O O . PRO A 1 89 ? 4.113 -11.539 7.414 1 94.81 89 PRO A O 1
ATOM 620 N N . GLY A 1 90 ? 5.852 -10.414 6.5 1 94.69 90 GLY A N 1
ATOM 621 C CA . GLY A 1 90 ? 6.031 -11.375 5.426 1 94.69 90 GLY A CA 1
ATOM 622 C C . GLY A 1 90 ? 5.062 -11.18 4.277 1 94.69 90 GLY A C 1
ATOM 623 O O . GLY A 1 90 ? 5.105 -11.914 3.287 1 94.69 90 GLY A O 1
ATOM 624 N N . VAL A 1 91 ? 4.137 -10.219 4.43 1 97.25 91 VAL A N 1
ATOM 625 C CA . VAL A 1 91 ? 3.203 -9.891 3.359 1 97.25 91 VAL A CA 1
ATOM 626 C C . VAL A 1 91 ? 3.711 -8.68 2.584 1 97.25 91 VAL A C 1
ATOM 628 O O . VAL A 1 91 ? 4.082 -7.664 3.178 1 97.25 91 VAL A O 1
ATOM 631 N N . TYR A 1 92 ? 3.738 -8.758 1.344 1 98.19 92 TYR A N 1
ATOM 632 C CA . TYR A 1 92 ? 4.133 -7.707 0.413 1 98.19 92 TYR A CA 1
ATOM 633 C C . TYR A 1 92 ? 3.057 -7.484 -0.643 1 98.19 92 TYR A C 1
ATOM 635 O O . TYR A 1 92 ? 3.107 -8.078 -1.724 1 98.19 92 TYR A O 1
ATOM 643 N N . ALA A 1 93 ? 2.139 -6.59 -0.358 1 98.81 93 ALA A N 1
ATOM 644 C CA . ALA A 1 93 ? 0.979 -6.344 -1.212 1 98.81 93 ALA A CA 1
ATOM 645 C C . ALA A 1 93 ? 1.167 -5.078 -2.041 1 98.81 93 ALA A C 1
ATOM 647 O O . ALA A 1 93 ? 1.68 -4.07 -1.543 1 98.81 93 ALA A O 1
ATOM 648 N N . ALA A 1 94 ? 0.762 -5.121 -3.266 1 98.69 94 ALA A N 1
ATOM 649 C CA . ALA A 1 94 ? 0.816 -3.969 -4.16 1 98.69 94 ALA A CA 1
ATOM 650 C C . ALA A 1 94 ? -0.448 -3.875 -5.012 1 98.69 94 ALA A C 1
ATOM 652 O O . ALA A 1 94 ? -0.951 -4.887 -5.504 1 98.69 94 ALA A O 1
ATOM 653 N N . THR A 1 95 ? -0.953 -2.691 -5.102 1 98.56 95 THR A N 1
ATOM 654 C CA . THR A 1 95 ? -2.02 -2.422 -6.059 1 98.56 95 THR A CA 1
ATOM 655 C C . THR A 1 95 ? -1.456 -2.275 -7.469 1 98.56 95 THR A C 1
ATOM 657 O O . THR A 1 95 ? -0.573 -1.449 -7.707 1 98.56 95 THR A O 1
ATOM 660 N N . CYS A 1 96 ? -1.953 -3.041 -8.367 1 98.5 96 CYS A N 1
ATOM 661 C CA . CYS A 1 96 ? -1.485 -3 -9.75 1 98.5 96 CYS A CA 1
ATOM 662 C C . CYS A 1 96 ? -2.627 -2.662 -10.703 1 98.5 96 CYS A C 1
ATOM 664 O O . CYS A 1 96 ? -3.631 -3.373 -10.75 1 98.5 96 CYS A O 1
ATOM 666 N N . LEU A 1 97 ? -2.412 -1.635 -11.438 1 97.31 97 LEU A N 1
ATOM 667 C CA . LEU A 1 97 ? -3.396 -1.213 -12.43 1 97.31 97 LEU A CA 1
ATOM 668 C C . LEU A 1 97 ? -2.969 -1.625 -13.836 1 97.31 97 LEU A C 1
ATOM 670 O O . LEU A 1 97 ? -3.779 -1.614 -14.766 1 97.31 97 LEU A O 1
ATOM 674 N N . THR A 1 98 ? -1.716 -1.936 -13.977 1 97.38 98 THR A N 1
ATOM 675 C CA . THR A 1 98 ? -1.16 -2.307 -15.273 1 97.38 98 THR A CA 1
ATOM 676 C C . THR A 1 98 ? -0.263 -3.533 -15.148 1 97.38 98 THR A C 1
ATOM 678 O O . THR A 1 98 ? 0.139 -3.904 -14.039 1 97.38 98 THR A O 1
ATOM 681 N N . VAL A 1 99 ? 0.03 -4.105 -16.281 1 98.12 99 VAL A N 1
ATOM 682 C CA . VAL A 1 99 ? 0.981 -5.211 -16.344 1 98.12 99 VAL A CA 1
ATOM 683 C C . VAL A 1 99 ? 2.346 -4.746 -15.836 1 98.12 99 VAL A C 1
ATOM 685 O O . VAL A 1 99 ? 3.031 -5.484 -15.125 1 98.12 99 VAL A O 1
ATOM 688 N N . GLU A 1 100 ? 2.705 -3.537 -16.156 1 96.81 100 GLU A N 1
ATOM 689 C CA . GLU A 1 100 ? 3.979 -2.975 -15.719 1 96.81 100 GLU A CA 1
ATOM 690 C C . GLU A 1 100 ? 4.066 -2.912 -14.195 1 96.81 100 GLU A C 1
ATOM 692 O O . GLU A 1 100 ? 5.109 -3.225 -13.617 1 96.81 100 GLU A O 1
ATOM 697 N N . ASP A 1 101 ? 2.98 -2.523 -13.586 1 97.25 101 ASP A N 1
ATOM 698 C CA . ASP A 1 101 ? 2.938 -2.492 -12.125 1 97.25 101 ASP A CA 1
ATOM 699 C C . ASP A 1 101 ? 3.221 -3.873 -11.539 1 97.25 101 ASP A C 1
ATOM 701 O O . ASP A 1 101 ? 3.998 -4.004 -10.594 1 97.25 101 ASP A O 1
ATOM 705 N N . ALA A 1 102 ? 2.576 -4.871 -12.125 1 98.44 102 ALA A N 1
ATOM 706 C CA . ALA A 1 102 ? 2.684 -6.238 -11.633 1 98.44 102 ALA A CA 1
ATOM 707 C C . ALA A 1 102 ? 4.113 -6.762 -11.766 1 98.44 102 ALA A C 1
ATOM 709 O O . ALA A 1 102 ? 4.652 -7.363 -10.836 1 98.44 102 ALA A O 1
ATOM 710 N N . VAL A 1 103 ? 4.738 -6.504 -12.914 1 98.06 103 VAL A N 1
ATOM 711 C CA . VAL A 1 103 ? 6.105 -6.949 -13.164 1 98.06 103 VAL A CA 1
ATOM 712 C C . VAL A 1 103 ? 7.062 -6.258 -12.195 1 98.06 103 VAL A C 1
ATOM 714 O O . VAL A 1 103 ? 7.922 -6.906 -11.594 1 98.06 103 VAL A O 1
ATOM 717 N N . ASN A 1 104 ? 6.902 -4.988 -12 1 96.81 104 ASN A N 1
ATOM 718 C CA . ASN A 1 104 ? 7.727 -4.246 -11.055 1 96.81 104 ASN A CA 1
ATOM 719 C C . ASN A 1 104 ? 7.594 -4.805 -9.641 1 96.81 104 ASN A C 1
ATOM 721 O O . ASN A 1 104 ? 8.594 -5.031 -8.961 1 96.81 104 ASN A O 1
ATOM 725 N N . ALA A 1 105 ? 6.34 -4.984 -9.219 1 97.44 105 ALA A N 1
ATOM 726 C CA . ALA A 1 105 ? 6.078 -5.418 -7.848 1 97.44 105 ALA A CA 1
ATOM 727 C C . ALA A 1 105 ? 6.727 -6.773 -7.57 1 97.44 105 ALA A C 1
ATOM 729 O O . ALA A 1 105 ? 7.297 -6.988 -6.496 1 97.44 105 ALA A O 1
ATOM 730 N N . ARG A 1 106 ? 6.66 -7.684 -8.492 1 97.75 106 ARG A N 1
ATOM 731 C CA . ARG A 1 106 ? 7.266 -9 -8.344 1 97.75 106 ARG A CA 1
ATOM 732 C C . ARG A 1 106 ? 8.789 -8.914 -8.383 1 97.75 106 ARG A C 1
ATOM 734 O O . ARG A 1 106 ? 9.469 -9.469 -7.523 1 97.75 106 ARG A O 1
ATOM 741 N N . SER A 1 107 ? 9.297 -8.148 -9.32 1 96.81 107 SER A N 1
ATOM 742 C CA . SER A 1 107 ? 10.734 -8.047 -9.531 1 96.81 107 SER A CA 1
ATOM 743 C C . SER A 1 107 ? 11.422 -7.371 -8.344 1 96.81 107 SER A C 1
ATOM 745 O O . SER A 1 107 ? 12.5 -7.793 -7.922 1 96.81 107 SER A O 1
ATOM 747 N N . ILE A 1 108 ? 10.766 -6.406 -7.77 1 94.69 108 ILE A N 1
ATOM 748 C CA . ILE A 1 108 ? 11.438 -5.512 -6.832 1 94.69 108 ILE A CA 1
ATOM 749 C C . ILE A 1 108 ? 11.164 -5.973 -5.398 1 94.69 108 ILE A C 1
ATOM 751 O O . ILE A 1 108 ? 12.078 -6.008 -4.57 1 94.69 108 ILE A O 1
ATOM 755 N N . SER A 1 109 ? 9.93 -6.395 -5.117 1 95.38 109 SER A N 1
ATOM 756 C CA . SER A 1 109 ? 9.57 -6.629 -3.721 1 95.38 109 SER A CA 1
ATOM 757 C C . SER A 1 109 ? 9.102 -8.07 -3.506 1 95.38 109 SER A C 1
ATOM 759 O O . SER A 1 109 ? 8.609 -8.414 -2.43 1 95.38 109 SER A O 1
ATOM 761 N N . ASP A 1 110 ? 9.25 -8.906 -4.539 1 96.31 110 ASP A N 1
ATOM 762 C CA . ASP A 1 110 ? 8.727 -10.266 -4.43 1 96.31 110 ASP A CA 1
ATOM 763 C C . ASP A 1 110 ? 7.285 -10.258 -3.924 1 96.31 110 ASP A C 1
ATOM 765 O O . ASP A 1 110 ? 6.918 -11.055 -3.057 1 96.31 110 ASP A O 1
ATOM 769 N N . CYS A 1 111 ? 6.531 -9.344 -4.473 1 97.81 111 CYS A N 1
ATOM 770 C CA . CYS A 1 111 ? 5.125 -9.18 -4.129 1 97.81 111 CYS A CA 1
ATOM 771 C C . CYS A 1 111 ? 4.418 -10.523 -4.062 1 97.81 111 CYS A C 1
ATOM 773 O O . CYS A 1 111 ? 4.504 -11.32 -4.996 1 97.81 111 CYS A O 1
ATOM 775 N N . ASN A 1 112 ? 3.688 -10.758 -2.887 1 97.44 112 ASN A N 1
ATOM 776 C CA . ASN A 1 112 ? 3.016 -12.047 -2.723 1 97.44 112 ASN A CA 1
ATOM 777 C C . ASN A 1 112 ? 1.517 -11.875 -2.502 1 97.44 112 ASN A C 1
ATOM 779 O O . ASN A 1 112 ? 0.787 -12.852 -2.361 1 97.44 112 ASN A O 1
ATOM 783 N N . VAL A 1 113 ? 1.007 -10.656 -2.492 1 98.69 113 VAL A N 1
ATOM 784 C CA . VAL A 1 113 ? -0.422 -10.359 -2.508 1 98.69 113 VAL A CA 1
ATOM 785 C C . VAL A 1 113 ? -0.72 -9.312 -3.58 1 98.69 113 VAL A C 1
ATOM 787 O O . VAL A 1 113 ? -0.229 -8.188 -3.51 1 98.69 113 VAL A O 1
ATOM 790 N N . LEU A 1 114 ? -1.558 -9.648 -4.512 1 98.88 114 LEU A N 1
ATOM 791 C CA . LEU A 1 114 ? -1.953 -8.758 -5.598 1 98.88 114 LEU A CA 1
ATOM 792 C C . LEU A 1 114 ? -3.277 -8.07 -5.281 1 98.88 114 LEU A C 1
ATOM 794 O O . LEU A 1 114 ? -4.273 -8.734 -4.992 1 98.88 114 LEU A O 1
ATOM 798 N N . ALA A 1 115 ? -3.27 -6.805 -5.301 1 98.94 115 ALA A N 1
ATOM 799 C CA . ALA A 1 115 ? -4.496 -6.035 -5.117 1 98.94 115 ALA A CA 1
ATOM 800 C C . ALA A 1 115 ? -4.961 -5.426 -6.438 1 98.94 115 ALA A C 1
ATOM 802 O O . ALA A 1 115 ? -4.16 -4.848 -7.18 1 98.94 115 ALA A O 1
ATOM 803 N N . LEU A 1 116 ? -6.258 -5.559 -6.707 1 98.81 116 LEU A N 1
ATOM 804 C CA . LEU A 1 116 ? -6.852 -5.062 -7.945 1 98.81 116 LEU A CA 1
ATOM 805 C C . LEU A 1 116 ? -7.98 -4.082 -7.656 1 98.81 116 LEU A C 1
ATOM 807 O O . LEU A 1 116 ? -8.602 -4.137 -6.59 1 98.81 116 LEU A O 1
ATOM 811 N N . SER A 1 117 ? -8.195 -3.238 -8.641 1 98.19 117 SER A N 1
ATOM 812 C CA . SER A 1 117 ? -9.227 -2.215 -8.516 1 98.19 117 SER A CA 1
ATOM 813 C C . SER A 1 117 ? -10.516 -2.633 -9.227 1 98.19 117 SER A C 1
ATOM 815 O O . SER A 1 117 ? -10.547 -2.756 -10.453 1 98.19 117 SER A O 1
ATOM 817 N N . GLY A 1 118 ? -11.555 -2.752 -8.422 1 97.75 118 GLY A N 1
ATOM 818 C CA . GLY A 1 118 ? -12.852 -3.021 -9.023 1 97.75 118 GLY A CA 1
ATOM 819 C C . GLY A 1 118 ? -13.367 -1.864 -9.859 1 97.75 118 GLY A C 1
ATOM 820 O O . GLY A 1 118 ? -14.164 -2.064 -10.781 1 97.75 118 GLY A O 1
ATOM 821 N N . ALA A 1 119 ? -12.883 -0.664 -9.609 1 94.94 119 ALA A N 1
ATOM 822 C CA . ALA A 1 119 ? -13.375 0.535 -10.281 1 94.94 119 ALA A CA 1
ATOM 823 C C . ALA A 1 119 ? -12.609 0.792 -11.578 1 94.94 119 ALA A C 1
ATOM 825 O O . ALA A 1 119 ? -13.156 1.339 -12.531 1 94.94 119 ALA A O 1
ATOM 826 N N . LYS A 1 120 ? -11.359 0.331 -11.672 1 96.06 120 LYS A N 1
ATOM 827 C CA . LYS A 1 120 ? -10.523 0.806 -12.773 1 96.06 120 LYS A CA 1
ATOM 828 C C . LYS A 1 120 ? -10.016 -0.357 -13.617 1 96.06 120 LYS A C 1
ATOM 830 O O . LYS A 1 120 ? -9.422 -0.147 -14.68 1 96.06 120 LYS A O 1
ATOM 835 N N . THR A 1 121 ? -10.203 -1.579 -13.211 1 98.19 121 THR A N 1
ATOM 836 C CA . THR A 1 121 ? -9.633 -2.738 -13.891 1 98.19 121 THR A CA 1
ATOM 837 C C . THR A 1 121 ? -10.742 -3.66 -14.406 1 98.19 121 THR A C 1
ATOM 839 O O . THR A 1 121 ? -11.539 -4.176 -13.617 1 98.19 121 THR A O 1
ATOM 842 N N . SER A 1 122 ? -10.797 -3.922 -15.703 1 98.38 122 SER A N 1
ATOM 843 C CA . SER A 1 122 ? -11.711 -4.91 -16.266 1 98.38 122 SER A CA 1
ATOM 844 C C . SER A 1 122 ? -11.234 -6.332 -15.969 1 98.38 122 SER A C 1
ATOM 846 O O . SER A 1 122 ? -10.055 -6.547 -15.688 1 98.38 122 SER A O 1
ATOM 848 N N . PRO A 1 123 ? -12.164 -7.285 -16.031 1 98.5 123 PRO A N 1
ATOM 849 C CA . PRO A 1 123 ? -11.734 -8.672 -15.852 1 98.5 123 PRO A CA 1
ATOM 850 C C . PRO A 1 123 ? -10.641 -9.094 -16.828 1 98.5 123 PRO A C 1
ATOM 852 O O . PRO A 1 123 ? -9.719 -9.82 -16.469 1 98.5 123 PRO A O 1
ATOM 855 N N . GLU A 1 124 ? -10.727 -8.633 -18.062 1 98.38 124 GLU A N 1
ATOM 856 C CA . GLU A 1 124 ? -9.719 -8.969 -19.062 1 98.38 124 GLU A CA 1
ATOM 857 C C . GLU A 1 124 ? -8.352 -8.414 -18.672 1 98.38 124 GLU A C 1
ATOM 859 O O . GLU A 1 124 ? -7.344 -9.117 -18.75 1 98.38 124 GLU A O 1
ATOM 864 N N . THR A 1 125 ? -8.391 -7.141 -18.281 1 98.62 125 THR A N 1
ATOM 865 C CA . THR A 1 125 ? -7.145 -6.516 -17.844 1 98.62 125 THR A CA 1
ATOM 866 C C . THR A 1 125 ? -6.609 -7.195 -16.578 1 98.62 125 THR A C 1
ATOM 868 O O . THR A 1 125 ? -5.398 -7.375 -16.438 1 98.62 125 THR A O 1
ATOM 871 N N . ALA A 1 126 ? -7.523 -7.582 -15.703 1 98.75 126 ALA A N 1
ATOM 872 C CA . ALA A 1 126 ? -7.137 -8.25 -14.461 1 98.75 126 ALA A CA 1
ATOM 873 C C . ALA A 1 126 ? -6.418 -9.57 -14.75 1 98.75 126 ALA A C 1
ATOM 875 O O . ALA A 1 126 ? -5.422 -9.891 -14.102 1 98.75 126 ALA A O 1
ATOM 876 N N . VAL A 1 127 ? -6.867 -10.289 -15.711 1 98.62 127 VAL A N 1
ATOM 877 C CA . VAL A 1 127 ? -6.254 -11.555 -16.094 1 98.62 127 VAL A CA 1
ATOM 878 C C . VAL A 1 127 ? -4.84 -11.305 -16.609 1 98.62 127 VAL A C 1
ATOM 880 O O . VAL A 1 127 ? -3.904 -12.023 -16.25 1 98.62 127 VAL A O 1
ATOM 883 N N . GLU A 1 128 ? -4.68 -10.266 -17.438 1 98.62 128 GLU A N 1
ATOM 884 C CA . GLU A 1 128 ? -3.355 -9.93 -17.953 1 98.62 128 GLU A CA 1
ATOM 885 C C . GLU A 1 128 ? -2.4 -9.555 -16.828 1 98.62 128 GLU A C 1
ATOM 887 O O . GLU A 1 128 ? -1.238 -9.969 -16.828 1 98.62 128 GLU A O 1
ATOM 892 N N . ILE A 1 129 ? -2.9 -8.766 -15.914 1 98.69 129 ILE A N 1
ATOM 893 C CA . ILE A 1 129 ? -2.098 -8.344 -14.773 1 98.69 129 ILE A CA 1
ATOM 894 C C . ILE A 1 129 ? -1.693 -9.555 -13.945 1 98.69 129 ILE A C 1
ATOM 896 O O . ILE A 1 129 ? -0.523 -9.711 -13.586 1 98.69 129 ILE A O 1
ATOM 900 N N . PHE A 1 130 ? -2.611 -10.469 -13.727 1 98.69 130 PHE A N 1
ATOM 901 C CA . PHE A 1 130 ? -2.344 -11.648 -12.906 1 98.69 130 PHE A CA 1
ATOM 902 C C . PHE A 1 130 ? -1.316 -12.547 -13.586 1 98.69 130 PHE A C 1
ATOM 904 O O . PHE A 1 130 ? -0.39 -13.039 -12.93 1 98.69 130 PHE A O 1
ATOM 911 N N . ASP A 1 131 ? -1.501 -12.773 -14.828 1 97.75 131 ASP A N 1
ATOM 912 C CA . ASP A 1 131 ? -0.583 -13.633 -15.57 1 97.75 131 ASP A CA 1
ATOM 913 C C . ASP A 1 131 ? 0.847 -13.102 -15.5 1 97.75 131 ASP A C 1
ATOM 915 O O . ASP A 1 131 ? 1.789 -13.867 -15.281 1 97.75 131 ASP A O 1
ATOM 919 N N . ALA A 1 132 ? 0.983 -11.828 -15.656 1 98.06 132 ALA A N 1
ATOM 920 C CA . ALA A 1 132 ? 2.305 -11.219 -15.539 1 98.06 132 ALA A CA 1
ATOM 921 C C . ALA A 1 132 ? 2.842 -11.359 -14.117 1 98.06 132 ALA A C 1
ATOM 923 O O . ALA A 1 132 ? 4.02 -11.664 -13.914 1 98.06 132 ALA A O 1
ATOM 924 N N . TRP A 1 133 ? 1.971 -11.141 -13.211 1 98.06 133 TRP A N 1
ATOM 925 C CA . TRP A 1 133 ? 2.326 -11.188 -11.797 1 98.06 133 TRP A CA 1
ATOM 926 C C . TRP A 1 133 ? 2.828 -12.57 -11.406 1 98.06 133 TRP A C 1
ATOM 928 O O . TRP A 1 133 ? 3.896 -12.703 -10.805 1 98.06 133 TRP A O 1
ATOM 938 N N . ILE A 1 134 ? 2.15 -13.617 -11.781 1 95.94 134 ILE A N 1
ATOM 939 C CA . ILE A 1 134 ? 2.496 -14.969 -11.359 1 95.94 134 ILE A CA 1
ATOM 940 C C . ILE A 1 134 ? 3.717 -15.461 -12.141 1 95.94 134 ILE A C 1
ATOM 942 O O . ILE A 1 134 ? 4.484 -16.297 -11.648 1 95.94 134 ILE A O 1
ATOM 946 N N . GLY A 1 135 ? 3.943 -14.93 -13.297 1 95.56 135 GLY A N 1
ATOM 947 C CA . GLY A 1 135 ? 5.008 -15.406 -14.156 1 95.56 135 GLY A CA 1
ATOM 948 C C . GLY A 1 135 ? 6.312 -14.656 -13.977 1 95.56 135 GLY A C 1
ATOM 949 O O . GLY A 1 135 ? 7.34 -15.031 -14.547 1 95.56 135 GLY A O 1
ATOM 950 N N . THR A 1 136 ? 6.277 -13.602 -13.211 1 97 136 THR A N 1
ATOM 951 C CA . THR A 1 136 ? 7.465 -12.773 -13.055 1 97 136 THR A CA 1
ATOM 952 C C . THR A 1 136 ? 8.273 -13.203 -11.836 1 97 136 THR A C 1
ATOM 954 O O . THR A 1 136 ? 7.816 -13.062 -10.695 1 97 136 THR A O 1
ATOM 957 N N . PRO A 1 137 ? 9.539 -13.695 -12.031 1 96.12 137 PRO A N 1
ATOM 958 C CA . PRO A 1 137 ? 10.391 -14.039 -10.891 1 96.12 137 PRO A CA 1
ATOM 959 C C . PRO A 1 137 ? 10.938 -12.812 -10.164 1 96.12 137 PRO A C 1
ATOM 961 O O . PRO A 1 137 ? 11.094 -11.75 -10.773 1 96.12 137 PRO A O 1
ATOM 964 N N . PHE A 1 138 ? 11.234 -13.062 -8.914 1 94.94 138 PHE A N 1
ATOM 965 C CA . PHE A 1 138 ? 11.961 -12.039 -8.164 1 94.94 138 PHE A CA 1
ATOM 966 C C . PHE A 1 138 ? 13.266 -11.68 -8.859 1 94.94 138 PHE A C 1
ATOM 968 O O . PHE A 1 138 ? 13.953 -12.555 -9.398 1 94.94 138 PHE A O 1
ATOM 975 N N . LYS A 1 139 ? 13.594 -10.367 -9.055 1 95.19 139 LYS A N 1
ATOM 976 C CA . LYS A 1 139 ? 14.82 -9.758 -9.547 1 95.19 139 LYS A CA 1
ATOM 977 C C . LYS A 1 139 ? 14.93 -9.891 -11.062 1 95.19 139 LYS A C 1
ATOM 979 O O . LYS A 1 139 ? 16 -9.656 -11.641 1 95.19 139 LYS A O 1
ATOM 984 N N . SER A 1 140 ? 13.906 -10.367 -11.688 1 95.62 140 SER A N 1
ATOM 985 C CA . SER A 1 140 ? 13.93 -10.367 -13.148 1 95.62 140 SER A CA 1
ATOM 986 C C . SER A 1 140 ? 13.891 -8.945 -13.695 1 95.62 140 SER A C 1
ATOM 988 O O . SER A 1 140 ? 13.508 -8.016 -12.992 1 95.62 140 SER A O 1
ATOM 990 N N . PRO A 1 141 ? 14.391 -8.812 -14.906 1 94.38 141 PRO A N 1
ATOM 991 C CA . PRO A 1 141 ? 14.25 -7.492 -15.523 1 94.38 141 PRO A CA 1
ATOM 992 C C . PRO A 1 141 ? 12.812 -6.977 -15.5 1 94.38 141 PRO A C 1
ATOM 994 O O . PRO A 1 141 ? 11.875 -7.75 -15.68 1 94.38 141 PRO A O 1
ATOM 997 N N . CYS A 1 142 ? 12.68 -5.672 -15.273 1 94.06 142 CYS A N 1
ATOM 998 C CA . CYS A 1 142 ? 11.359 -5.055 -15.164 1 94.06 142 CYS A CA 1
ATOM 999 C C . CYS A 1 142 ? 11.383 -3.621 -15.68 1 94.06 142 CYS A C 1
ATOM 1001 O O . CYS A 1 142 ? 12.453 -3.076 -15.953 1 94.06 142 CYS A O 1
ATOM 1003 N N . PRO A 1 143 ? 10.266 -2.982 -15.828 1 90.12 143 PRO A N 1
ATOM 1004 C CA . PRO A 1 143 ? 10.227 -1.614 -16.344 1 90.12 143 PRO A CA 1
ATOM 1005 C C . PRO A 1 143 ? 11.086 -0.648 -15.531 1 90.12 143 PRO A C 1
ATOM 1007 O O . PRO A 1 143 ? 11.766 0.213 -16.094 1 90.12 143 PRO A O 1
ATOM 1010 N N . ALA A 1 144 ? 11.156 -0.789 -14.258 1 87.25 144 ALA A N 1
ATOM 1011 C CA . ALA A 1 144 ? 11.922 0.105 -13.391 1 87.25 144 ALA A CA 1
ATOM 1012 C C . ALA A 1 144 ? 13.422 -0.04 -13.641 1 87.25 144 ALA A C 1
ATOM 1014 O O . ALA A 1 144 ? 14.195 0.877 -13.359 1 87.25 144 ALA A O 1
ATOM 1015 N N . SER A 1 145 ? 13.867 -1.166 -14.141 1 88.62 145 SER A N 1
ATOM 1016 C CA . SER A 1 145 ? 15.273 -1.387 -14.461 1 88.62 145 SER A CA 1
ATOM 1017 C C . SER A 1 145 ? 15.555 -1.083 -15.93 1 88.62 145 SER A C 1
ATOM 1019 O O . SER A 1 145 ? 16.609 -1.44 -16.453 1 88.62 145 SER A O 1
ATOM 1021 N N . GLY A 1 146 ? 14.539 -0.594 -16.641 1 90.94 146 GLY A N 1
ATOM 1022 C CA . GLY A 1 146 ? 14.672 -0.378 -18.062 1 90.94 146 GLY A CA 1
ATOM 1023 C C . GLY A 1 146 ? 14.578 -1.659 -18.875 1 90.94 146 GLY A C 1
ATOM 1024 O O . GLY A 1 146 ? 15.148 -1.754 -19.969 1 90.94 146 GLY A O 1
ATOM 1025 N N . SER A 1 147 ? 13.984 -2.693 -18.203 1 92 147 SER A N 1
ATOM 1026 C CA . SER A 1 147 ? 13.812 -4.016 -18.797 1 92 147 SER A CA 1
ATOM 1027 C C . SER A 1 147 ? 15.156 -4.695 -19.031 1 92 147 SER A C 1
ATOM 1029 O O . SER A 1 147 ? 15.289 -5.551 -19.906 1 92 147 SER A O 1
ATOM 1031 N N . GLU A 1 148 ? 16.125 -4.234 -18.359 1 93.12 148 GLU A N 1
ATOM 1032 C CA . GLU A 1 148 ? 17.469 -4.832 -18.312 1 93.12 148 GLU A CA 1
ATOM 1033 C C . GLU A 1 148 ? 17.719 -5.535 -16.984 1 93.12 148 GLU A C 1
ATOM 1035 O O . GLU A 1 148 ? 17.078 -5.219 -15.984 1 93.12 148 GLU A O 1
ATOM 1040 N N . PRO A 1 149 ? 18.609 -6.539 -17.062 1 93.75 149 PRO A N 1
ATOM 1041 C CA . PRO A 1 149 ? 18.969 -7.129 -15.758 1 93.75 149 PRO A CA 1
ATOM 1042 C C . PRO A 1 149 ? 19.438 -6.086 -14.75 1 93.75 149 PRO A C 1
ATOM 1044 O O . PRO A 1 149 ? 20.062 -5.094 -15.125 1 93.75 149 PRO A O 1
ATOM 1047 N N . TRP A 1 150 ? 19.062 -6.332 -13.508 1 93.19 150 TRP A N 1
ATOM 1048 C CA . TRP A 1 150 ? 19.578 -5.457 -12.469 1 93.19 150 TRP A CA 1
ATOM 1049 C C . TRP A 1 150 ? 21.094 -5.52 -12.406 1 93.19 150 TRP A C 1
ATOM 1051 O O . TRP A 1 150 ? 21.703 -6.562 -12.68 1 93.19 150 TRP A O 1
ATOM 1061 N N . SER A 1 1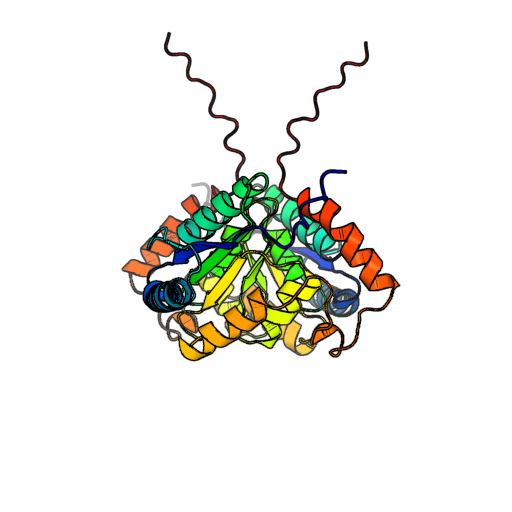51 ? 21.719 -4.348 -12.102 1 92.12 151 SER A N 1
ATOM 1062 C CA . SER A 1 151 ? 23.156 -4.383 -11.836 1 92.12 151 SER A CA 1
ATOM 1063 C C . SER A 1 151 ? 23.484 -5.367 -10.719 1 92.12 151 SER A C 1
ATOM 1065 O O . SER A 1 151 ? 22.625 -5.742 -9.938 1 92.12 151 SER A O 1
ATOM 1067 N N . SER A 1 152 ? 24.703 -5.734 -10.664 1 93.06 152 SER A N 1
ATOM 1068 C CA . SER A 1 152 ? 25.141 -6.668 -9.633 1 93.06 152 SER A CA 1
ATOM 1069 C C . SER A 1 152 ? 24.922 -6.09 -8.234 1 93.06 152 SER A C 1
ATOM 1071 O O . SER A 1 152 ? 24.547 -6.816 -7.309 1 93.06 152 SER A O 1
ATOM 1073 N N . GLU A 1 153 ? 25.125 -4.82 -8.117 1 91.5 153 GLU A N 1
ATOM 1074 C CA . GLU A 1 153 ? 24.938 -4.148 -6.836 1 91.5 153 GLU A CA 1
ATOM 1075 C C . GLU A 1 153 ? 23.484 -4.188 -6.395 1 91.5 153 GLU A C 1
ATOM 1077 O O . GLU A 1 153 ? 23.172 -4.531 -5.25 1 91.5 153 GLU A O 1
ATOM 1082 N N . ILE A 1 154 ? 22.609 -3.875 -7.242 1 89.62 154 ILE A N 1
ATOM 1083 C CA . ILE A 1 154 ? 21.188 -3.857 -6.918 1 89.62 154 ILE A CA 1
ATOM 1084 C C . ILE A 1 154 ? 20.688 -5.285 -6.707 1 89.62 154 ILE A C 1
ATOM 1086 O O . ILE A 1 154 ? 19.875 -5.539 -5.809 1 89.62 154 ILE A O 1
ATOM 1090 N N . SER A 1 155 ? 21.188 -6.164 -7.551 1 93.06 155 SER A N 1
ATOM 1091 C CA . SER A 1 155 ? 20.797 -7.562 -7.395 1 93.06 155 SER A CA 1
ATOM 1092 C C . SER A 1 155 ? 21.172 -8.094 -6.016 1 93.06 155 SER A C 1
ATOM 1094 O O . SER A 1 155 ? 20.391 -8.797 -5.375 1 93.06 155 SER A O 1
ATOM 1096 N N . SER A 1 156 ? 22.375 -7.781 -5.594 1 92.25 156 SER A N 1
ATOM 1097 C CA . SER A 1 156 ? 22.828 -8.195 -4.27 1 92.25 156 SER A CA 1
ATOM 1098 C C . SER A 1 156 ? 21.969 -7.566 -3.172 1 92.25 156 SER A C 1
ATOM 1100 O O . SER A 1 156 ? 21.641 -8.219 -2.182 1 92.25 156 SER A O 1
ATOM 1102 N N . PHE A 1 157 ? 21.703 -6.336 -3.324 1 92.12 157 PHE A N 1
ATOM 1103 C CA . PHE A 1 157 ? 20.812 -5.645 -2.391 1 92.12 157 PHE A CA 1
ATOM 1104 C C . PHE A 1 157 ? 19.469 -6.355 -2.289 1 92.12 157 PHE A C 1
ATOM 1106 O O . PHE A 1 157 ? 18.969 -6.594 -1.188 1 92.12 157 PHE A O 1
ATOM 1113 N N . LEU A 1 158 ? 18.875 -6.691 -3.416 1 91.69 158 LEU A N 1
ATOM 1114 C CA . LEU A 1 158 ? 17.578 -7.344 -3.443 1 91.69 158 LEU A CA 1
ATOM 1115 C C . LEU A 1 158 ? 17.625 -8.711 -2.77 1 91.69 158 LEU A C 1
ATOM 1117 O O . LEU A 1 158 ? 16.719 -9.086 -2.023 1 91.69 158 LEU A O 1
ATOM 1121 N N . ASP A 1 159 ? 18.719 -9.445 -2.953 1 92.19 159 ASP A N 1
ATOM 1122 C CA . ASP A 1 159 ? 18.891 -10.734 -2.293 1 92.19 159 ASP A CA 1
ATOM 1123 C C . ASP A 1 159 ? 18.922 -10.578 -0.774 1 92.19 159 ASP A C 1
ATOM 1125 O O . ASP A 1 159 ? 18.25 -11.312 -0.054 1 92.19 159 ASP A O 1
ATOM 1129 N N . ASP A 1 160 ? 19.641 -9.617 -0.332 1 91.5 160 ASP A N 1
ATOM 1130 C CA . ASP A 1 160 ? 19.797 -9.383 1.101 1 91.5 160 ASP A CA 1
ATOM 1131 C C . ASP A 1 160 ? 18.516 -8.844 1.711 1 91.5 160 ASP A C 1
ATOM 1133 O O . ASP A 1 160 ? 18.234 -9.07 2.889 1 91.5 160 ASP A O 1
ATOM 1137 N N . SER A 1 161 ? 17.781 -8.141 0.905 1 91.44 161 SER A N 1
ATOM 1138 C CA . SER A 1 161 ? 16.562 -7.484 1.38 1 91.44 161 SER A CA 1
ATOM 1139 C C . SER A 1 161 ? 15.523 -8.508 1.839 1 91.44 161 SER A C 1
ATOM 1141 O O . SER A 1 161 ? 14.719 -8.227 2.73 1 91.44 161 SER A O 1
ATOM 1143 N N . LEU A 1 162 ? 15.531 -9.695 1.268 1 90.62 162 LEU A N 1
ATOM 1144 C CA . LEU A 1 162 ? 14.508 -10.695 1.569 1 90.62 162 LEU A CA 1
ATOM 1145 C C . LEU A 1 162 ? 14.5 -11.031 3.057 1 90.62 162 LEU A C 1
ATOM 1147 O O . LEU A 1 162 ? 13.438 -11.047 3.686 1 90.62 162 LEU A O 1
ATOM 1151 N N . SER A 1 163 ? 15.664 -11.227 3.561 1 91.06 163 SER A N 1
ATOM 1152 C CA . SER A 1 163 ? 15.758 -11.586 4.973 1 91.06 163 SER A CA 1
ATOM 1153 C C . SER A 1 163 ? 15.398 -10.398 5.867 1 91.06 163 SER A C 1
ATOM 1155 O O . SER A 1 163 ? 14.75 -10.57 6.898 1 91.06 163 SER A O 1
ATOM 1157 N N . GLU A 1 164 ? 15.812 -9.219 5.562 1 92.5 164 GLU A N 1
ATOM 1158 C CA . GLU A 1 164 ? 15.547 -8.023 6.363 1 92.5 164 GLU A CA 1
ATOM 1159 C C . GLU A 1 164 ? 14.07 -7.652 6.332 1 92.5 164 GLU A C 1
ATOM 1161 O O . GLU A 1 164 ? 13.477 -7.348 7.367 1 92.5 164 GLU A O 1
ATOM 1166 N N . MET A 1 165 ? 13.508 -7.73 5.156 1 94.25 165 MET A N 1
ATOM 1167 C CA . MET A 1 165 ? 12.102 -7.379 4.973 1 94.25 165 MET A CA 1
ATOM 1168 C C . MET A 1 165 ? 11.203 -8.297 5.793 1 94.25 165 MET A C 1
ATOM 1170 O O . MET A 1 165 ? 10.203 -7.855 6.355 1 94.25 165 MET A O 1
ATOM 1174 N N . ALA A 1 166 ? 11.578 -9.555 5.883 1 91.56 166 ALA A N 1
ATOM 1175 C CA . ALA A 1 166 ? 10.75 -10.555 6.551 1 91.56 166 ALA A CA 1
ATOM 1176 C C . ALA A 1 166 ? 10.641 -10.273 8.047 1 91.56 166 ALA A C 1
ATOM 1178 O O . ALA A 1 166 ? 9.695 -10.711 8.703 1 91.56 166 ALA A O 1
ATOM 1179 N N . GLN A 1 167 ? 11.539 -9.453 8.578 1 91.19 167 GLN A N 1
ATOM 1180 C CA . GLN A 1 167 ? 11.578 -9.188 10.016 1 91.19 167 GLN A CA 1
ATOM 1181 C C . GLN A 1 167 ? 10.703 -7.988 10.375 1 91.19 167 GLN A C 1
ATOM 1183 O O . GLN A 1 167 ? 10.367 -7.793 11.547 1 91.19 167 GLN A O 1
ATOM 1188 N N . ILE A 1 168 ? 10.383 -7.238 9.477 1 92.12 168 ILE A N 1
ATOM 1189 C CA . ILE A 1 168 ? 9.672 -5.988 9.727 1 92.12 168 ILE A CA 1
ATOM 1190 C C . ILE A 1 168 ? 8.203 -6.277 10.031 1 92.12 168 ILE A C 1
ATOM 1192 O O . ILE A 1 168 ? 7.535 -6.996 9.281 1 92.12 168 ILE A O 1
ATOM 1196 N N . GLY A 1 169 ? 7.754 -5.641 11.172 1 89.19 169 GLY A N 1
ATOM 1197 C CA . GLY A 1 169 ? 6.379 -5.844 11.594 1 89.19 169 GLY A CA 1
ATOM 1198 C C . GLY A 1 169 ? 6.219 -6.988 12.578 1 89.19 169 GLY A C 1
ATOM 1199 O O . GLY A 1 169 ? 5.125 -7.227 13.086 1 89.19 169 GLY A O 1
ATOM 1200 N N . LYS A 1 170 ? 7.309 -7.777 12.797 1 87.81 170 LYS A N 1
ATOM 1201 C CA . LYS A 1 170 ? 7.242 -8.828 13.805 1 87.81 170 LYS A CA 1
ATOM 1202 C C . LYS A 1 170 ? 7.34 -8.25 15.211 1 87.81 170 LYS A C 1
ATOM 1204 O O . LYS A 1 170 ? 8.039 -7.262 15.438 1 87.81 170 LYS A O 1
ATOM 1209 N N . SER A 1 171 ? 6.371 -8.562 16.156 1 70.19 171 SER A N 1
ATOM 1210 C CA . SER A 1 171 ? 6.402 -8.102 17.547 1 70.19 171 SER A CA 1
ATOM 1211 C C . SER A 1 171 ? 7.723 -8.469 18.219 1 70.19 171 SER A C 1
ATOM 1213 O O . SER A 1 171 ? 8.227 -9.578 18.047 1 70.19 171 SER A O 1
ATOM 1215 N N . THR A 1 172 ? 8.609 -7.527 18.453 1 51.56 172 THR A N 1
ATOM 1216 C CA . THR A 1 172 ? 9.828 -7.801 19.203 1 51.56 172 THR A CA 1
ATOM 1217 C C . THR A 1 172 ? 9.5 -8.367 20.594 1 51.56 172 THR A C 1
ATOM 1219 O O . THR A 1 172 ? 10.367 -8.406 21.469 1 51.56 172 THR A O 1
ATOM 1222 N N . ASP A 1 173 ? 8.438 -8.797 21.016 1 42 173 ASP A N 1
ATOM 1223 C CA . ASP A 1 173 ? 8.328 -9.258 22.391 1 42 173 ASP A CA 1
ATOM 1224 C C . ASP A 1 173 ? 9.461 -10.219 22.734 1 42 173 ASP A C 1
ATOM 1226 O O . ASP A 1 173 ? 9.703 -10.492 23.922 1 42 173 ASP A O 1
ATOM 1230 N N . HIS A 1 174 ? 9.945 -11.078 21.922 1 37.09 174 HIS A N 1
ATOM 1231 C CA . HIS A 1 174 ? 10.766 -12.094 22.578 1 37.09 174 HIS A CA 1
ATOM 1232 C C . HIS A 1 174 ? 12.133 -11.531 22.969 1 37.09 174 HIS A C 1
ATOM 1234 O O . HIS A 1 174 ? 13.164 -12.023 22.516 1 37.09 174 HIS A O 1
ATOM 1240 N N . LEU A 1 175 ? 12.344 -10.297 23.031 1 35.06 175 LEU A N 1
ATOM 1241 C CA . LEU A 1 175 ? 13.578 -10.008 23.75 1 35.06 175 LEU A CA 1
ATOM 1242 C C . LEU A 1 175 ? 13.469 -10.453 25.203 1 35.06 175 LEU A C 1
ATOM 1244 O O . LEU A 1 175 ? 12.695 -9.891 25.984 1 35.06 175 LEU A O 1
ATOM 1248 N N . SER A 1 176 ? 13.508 -11.688 25.453 1 31.53 176 SER A N 1
ATOM 1249 C CA . SER A 1 176 ? 13.797 -12.195 26.797 1 31.53 176 SER A CA 1
ATOM 1250 C C . SER A 1 176 ? 14.914 -11.398 27.453 1 31.53 176 SER A C 1
ATOM 1252 O O . SER A 1 176 ? 15.953 -11.141 26.844 1 31.53 176 SER A O 1
ATOM 1254 N N . PRO A 1 177 ? 14.641 -10.648 28.469 1 29.44 177 PRO A N 1
ATOM 1255 C CA . PRO A 1 177 ? 15.75 -10.109 29.266 1 29.44 177 PRO A CA 1
ATOM 1256 C C . PRO A 1 177 ? 16.828 -11.148 29.531 1 29.44 177 PRO A C 1
ATOM 1258 O O . PRO A 1 177 ? 16.547 -12.25 30 1 29.44 177 PRO A O 1
ATOM 1261 N N . VAL A 1 178 ? 17.75 -11.289 28.688 1 28.88 178 VAL A N 1
ATOM 1262 C CA . VAL A 1 178 ? 18.906 -12.055 29.141 1 28.88 178 VAL A CA 1
ATOM 1263 C C . VAL A 1 178 ? 19.328 -11.562 30.531 1 28.88 178 VAL A C 1
ATOM 1265 O O . VAL A 1 178 ? 19.734 -10.406 30.688 1 28.88 178 VAL A O 1
ATOM 1268 N N . TYR A 1 179 ? 18.703 -12.141 31.484 1 26.16 179 TYR A N 1
ATOM 1269 C CA . TYR A 1 179 ? 19.234 -12.031 32.844 1 26.16 179 TYR A CA 1
ATOM 1270 C C . TYR A 1 179 ? 20.734 -12.336 32.875 1 26.16 179 TYR A C 1
ATOM 1272 O O . TYR A 1 179 ? 21.156 -13.406 32.438 1 26.16 179 TYR A O 1
ATOM 1280 N N . ILE A 1 180 ? 21.578 -11.414 32.688 1 23.94 180 ILE A N 1
ATOM 1281 C CA . ILE A 1 180 ? 22.953 -11.562 33.125 1 23.94 180 ILE A CA 1
ATOM 1282 C C . ILE A 1 180 ? 22.984 -12.023 34.594 1 23.94 180 ILE A C 1
ATOM 1284 O O . ILE A 1 180 ? 22.453 -11.344 35.469 1 23.94 180 ILE A O 1
ATOM 1288 N N . ASP A 1 181 ? 23.109 -13.297 34.719 1 26.19 181 ASP A N 1
ATOM 1289 C CA . ASP A 1 181 ? 23.625 -13.773 36 1 26.19 181 ASP A CA 1
ATOM 1290 C C . ASP A 1 181 ? 24.984 -13.148 36.312 1 26.19 181 ASP A C 1
ATOM 1292 O O . ASP A 1 181 ? 25.828 -13.031 35.406 1 26.19 181 ASP A O 1
ATOM 1296 N N . MET B 1 1 ? -15.82 26.547 32.188 1 26.45 1 MET B N 1
ATOM 1297 C CA . MET B 1 1 ? -16.281 25.797 31.016 1 26.45 1 MET B CA 1
ATOM 1298 C C . MET B 1 1 ? -15.141 25.625 30 1 26.45 1 MET B C 1
ATOM 1300 O O . MET B 1 1 ? -14.812 26.547 29.266 1 26.45 1 MET B O 1
ATOM 1304 N N . ALA B 1 2 ? -14.141 25 30.297 1 32.53 2 ALA B N 1
ATOM 1305 C CA . ALA B 1 2 ? -12.875 24.906 29.562 1 32.53 2 ALA B CA 1
ATOM 1306 C C . ALA B 1 2 ? -13.102 24.406 28.141 1 32.53 2 ALA B C 1
ATOM 1308 O O . ALA B 1 2 ? -13.789 23.406 27.922 1 32.53 2 ALA B O 1
ATOM 1309 N N . GLY B 1 3 ? -13.211 25.203 27.109 1 32.31 3 GLY B N 1
ATOM 1310 C CA . GLY B 1 3 ? -13.508 24.906 25.719 1 32.31 3 GLY B CA 1
ATOM 1311 C C . GLY B 1 3 ? -12.758 23.688 25.188 1 32.31 3 GLY B C 1
ATOM 1312 O O . GLY B 1 3 ? -11.562 23.531 25.469 1 32.31 3 GLY B O 1
ATOM 1313 N N . ALA B 1 4 ? -13.438 22.609 24.938 1 35.16 4 ALA B N 1
ATOM 1314 C CA . ALA B 1 4 ? -12.836 21.422 24.328 1 35.16 4 ALA B CA 1
ATOM 1315 C C . ALA B 1 4 ? -11.875 21.812 23.203 1 35.16 4 ALA B C 1
ATOM 1317 O O . ALA B 1 4 ? -12.281 22.438 22.219 1 35.16 4 ALA B O 1
ATOM 1318 N N . ALA B 1 5 ? -10.602 22.047 23.344 1 38.09 5 ALA B N 1
ATOM 1319 C CA . ALA B 1 5 ? -9.617 22.328 22.297 1 38.09 5 ALA B CA 1
ATOM 1320 C C . ALA B 1 5 ? -9.891 21.484 21.047 1 38.09 5 ALA B C 1
ATOM 1322 O O . ALA B 1 5 ? -10.016 20.266 21.125 1 38.09 5 ALA B O 1
ATOM 1323 N N . SER B 1 6 ? -10.641 21.875 20.016 1 38.56 6 SER B N 1
ATOM 1324 C CA . SER B 1 6 ? -10.992 21.234 18.75 1 38.56 6 SER B CA 1
ATOM 1325 C C . SER B 1 6 ? -9.828 20.406 18.203 1 38.56 6 SER B C 1
ATOM 1327 O O . SER B 1 6 ? -8.68 20.859 18.234 1 38.56 6 SER B O 1
ATOM 1329 N N . THR B 1 7 ? -9.727 19.094 18.188 1 42.69 7 THR B N 1
ATOM 1330 C CA . THR B 1 7 ? -8.766 18.188 17.562 1 42.69 7 THR B CA 1
ATOM 1331 C C . THR B 1 7 ? -8.109 18.859 16.344 1 42.69 7 THR B C 1
ATOM 1333 O O . THR B 1 7 ? -7.16 18.312 15.781 1 42.69 7 THR B O 1
ATOM 1336 N N . SER B 1 8 ? -8.641 19.938 15.75 1 48.72 8 SER B N 1
ATOM 1337 C CA . SER B 1 8 ? -8.258 20.719 14.578 1 48.72 8 SER B CA 1
ATOM 1338 C C . SER B 1 8 ? -6.965 21.484 14.82 1 48.72 8 SER B C 1
ATOM 1340 O O . SER B 1 8 ? -6.238 21.797 13.875 1 48.72 8 SER B O 1
ATOM 1342 N N . ASP B 1 9 ? -6.633 21.812 16.078 1 60.34 9 ASP B N 1
ATOM 1343 C CA . ASP B 1 9 ? -5.695 22.922 16.266 1 60.34 9 ASP B CA 1
ATOM 1344 C C . ASP B 1 9 ? -4.285 22.406 16.547 1 60.34 9 ASP B C 1
ATOM 1346 O O . ASP B 1 9 ? -3.439 23.141 17.062 1 60.34 9 ASP B O 1
ATOM 1350 N N . LEU B 1 10 ? -4.098 21.062 16.453 1 66.19 10 LEU B N 1
ATOM 1351 C CA . LEU B 1 10 ? -2.725 20.688 16.781 1 66.19 10 LEU B CA 1
ATOM 1352 C C . LEU B 1 10 ? -1.797 20.984 15.602 1 66.19 10 LEU B C 1
ATOM 1354 O O . LEU B 1 10 ? -2.191 20.828 14.438 1 66.19 10 LEU B O 1
ATOM 1358 N N . PRO B 1 11 ? -0.715 21.469 16.016 1 86.12 11 PRO B N 1
ATOM 1359 C CA . PRO B 1 11 ? 0.245 21.719 14.945 1 86.12 11 PRO B CA 1
ATOM 1360 C C . PRO B 1 11 ? 0.651 20.438 14.211 1 86.12 11 PRO B C 1
ATOM 1362 O O . PRO B 1 11 ? 0.766 19.375 14.828 1 86.12 11 PRO B O 1
ATOM 1365 N N . LEU B 1 12 ? 0.745 20.5 12.922 1 92.69 12 LEU B N 1
ATOM 1366 C CA . LEU B 1 12 ? 1.113 19.359 12.078 1 92.69 12 LEU B CA 1
ATOM 1367 C C . LEU B 1 12 ? 2.629 19.203 12.016 1 92.69 12 LEU B C 1
ATOM 1369 O O . LEU B 1 12 ? 3.359 20.188 11.875 1 92.69 12 LEU B O 1
ATOM 1373 N N . LYS B 1 13 ? 3.105 18 12.25 1 95.62 13 LYS B N 1
ATOM 1374 C CA . LYS B 1 13 ? 4.488 17.594 12.023 1 95.62 13 LYS B CA 1
ATOM 1375 C C . LYS B 1 13 ? 4.57 16.438 11.023 1 95.62 13 LYS B C 1
ATOM 1377 O O . LYS B 1 13 ? 3.781 15.5 11.094 1 95.62 13 LYS B O 1
ATOM 1382 N N . ILE B 1 14 ? 5.551 16.547 10.102 1 97.69 14 ILE B N 1
ATOM 1383 C CA . ILE B 1 14 ? 5.734 15.508 9.086 1 97.69 14 ILE B CA 1
ATOM 1384 C C . ILE B 1 14 ? 7.047 14.773 9.336 1 97.69 14 ILE B C 1
ATOM 1386 O O . ILE B 1 14 ? 8.102 15.398 9.477 1 97.69 14 ILE B O 1
ATOM 1390 N N . ILE B 1 15 ? 7.027 13.492 9.438 1 98.31 15 ILE B N 1
ATOM 1391 C CA . ILE B 1 15 ? 8.219 12.648 9.43 1 98.31 15 ILE B CA 1
ATOM 1392 C C . ILE B 1 15 ? 8.438 12.094 8.023 1 98.31 15 ILE B C 1
ATOM 1394 O O . ILE B 1 15 ? 7.508 11.57 7.402 1 98.31 15 ILE B O 1
ATOM 1398 N N . THR B 1 16 ? 9.688 12.242 7.512 1 98.81 16 THR B N 1
ATOM 1399 C CA . THR B 1 16 ? 9.914 11.828 6.133 1 98.81 16 THR B CA 1
ATOM 1400 C C . THR B 1 16 ? 11.164 10.945 6.027 1 98.81 16 THR B C 1
ATOM 1402 O O . THR B 1 16 ? 12.008 10.961 6.922 1 98.81 16 THR B O 1
ATOM 1405 N N . GLY B 1 17 ? 11.227 10.086 5.078 1 98.81 17 GLY B N 1
ATOM 1406 C CA . GLY B 1 17 ? 12.336 9.219 4.691 1 98.81 17 GLY B CA 1
ATOM 1407 C C . GLY B 1 17 ? 12.266 8.773 3.244 1 98.81 17 GLY B C 1
ATOM 1408 O O . GLY B 1 17 ? 11.227 8.891 2.6 1 98.81 17 GLY B O 1
ATOM 1409 N N . ALA B 1 18 ? 13.445 8.312 2.727 1 98.81 18 ALA B N 1
ATOM 1410 C CA . ALA B 1 18 ? 13.484 7.887 1.33 1 98.81 18 ALA B CA 1
ATOM 1411 C C . ALA B 1 18 ? 14.57 6.844 1.104 1 98.81 18 ALA B C 1
ATOM 1413 O O . ALA B 1 18 ? 15.438 6.645 1.957 1 98.81 18 ALA B O 1
ATOM 1414 N N . ASP B 1 19 ? 14.391 6.121 0.055 1 97.75 19 ASP B N 1
ATOM 1415 C CA . ASP B 1 19 ? 15.562 5.414 -0.46 1 97.75 19 ASP B CA 1
ATOM 1416 C C . ASP B 1 19 ? 16.328 6.273 -1.465 1 97.75 19 ASP B C 1
ATOM 1418 O O . ASP B 1 19 ? 16.016 7.457 -1.637 1 97.75 19 ASP B O 1
ATOM 1422 N N . ALA B 1 20 ? 17.328 5.684 -2.072 1 96.81 20 ALA B N 1
ATOM 1423 C CA . ALA B 1 20 ? 18.203 6.438 -2.961 1 96.81 20 ALA B CA 1
ATOM 1424 C C . ALA B 1 20 ? 17.438 7.016 -4.141 1 96.81 20 ALA B C 1
ATOM 1426 O O . ALA B 1 20 ? 17.719 8.125 -4.598 1 96.81 20 ALA B O 1
ATOM 1427 N N . PHE B 1 21 ? 16.438 6.301 -4.609 1 95.38 21 PHE B N 1
ATOM 1428 C CA . PHE B 1 21 ? 15.734 6.699 -5.816 1 95.38 21 PHE B CA 1
ATOM 1429 C C . PHE B 1 21 ? 14.688 7.77 -5.504 1 95.38 21 PHE B C 1
ATOM 1431 O O . PHE B 1 21 ? 14.219 8.469 -6.402 1 95.38 21 PHE B O 1
ATOM 1438 N N . GLY B 1 22 ? 14.312 7.902 -4.273 1 98.19 22 GLY B N 1
ATOM 1439 C CA . GLY B 1 22 ? 13.352 8.914 -3.861 1 98.19 22 GLY B CA 1
ATOM 1440 C C . GLY B 1 22 ? 13.992 10.078 -3.129 1 98.19 22 GLY B C 1
ATOM 1441 O O . GLY B 1 22 ? 13.312 11.031 -2.756 1 98.19 22 GLY B O 1
ATOM 1442 N N . ALA B 1 23 ? 15.312 10.086 -2.965 1 98.75 23 ALA B N 1
ATOM 1443 C CA . ALA B 1 23 ? 16 11.031 -2.1 1 98.75 23 ALA B CA 1
ATOM 1444 C C . ALA B 1 23 ? 15.844 12.461 -2.607 1 98.75 23 ALA B C 1
ATOM 1446 O O . ALA B 1 23 ? 15.547 13.375 -1.831 1 98.75 23 ALA B O 1
ATOM 1447 N N . SER B 1 24 ? 16.031 12.648 -3.84 1 98.69 24 SER B N 1
ATOM 1448 C CA . SER B 1 24 ? 15.938 13.992 -4.41 1 98.69 24 SER B CA 1
ATOM 1449 C C . SER B 1 24 ? 14.539 14.57 -4.238 1 98.69 24 SER B C 1
ATOM 1451 O O . SER B 1 24 ? 14.383 15.742 -3.9 1 98.69 24 SER B O 1
ATOM 1453 N N . LEU B 1 25 ? 13.555 13.773 -4.5 1 98.75 25 LEU B N 1
ATOM 1454 C CA . LEU B 1 25 ? 12.18 14.227 -4.344 1 98.75 25 LEU B CA 1
ATOM 1455 C C . LEU B 1 25 ? 11.875 14.539 -2.883 1 98.75 25 LEU B C 1
ATOM 1457 O O . LEU B 1 25 ? 11.25 15.555 -2.578 1 98.75 25 LEU B O 1
ATOM 1461 N N . LYS B 1 26 ? 12.297 13.664 -1.996 1 98.81 26 LYS B N 1
ATOM 1462 C CA . LYS B 1 26 ? 12.125 13.914 -0.568 1 98.81 26 LYS B CA 1
ATOM 1463 C C . LYS B 1 26 ? 12.742 15.25 -0.164 1 98.81 26 LYS B C 1
ATOM 1465 O O . LYS B 1 26 ? 12.125 16.031 0.552 1 98.81 26 LYS B O 1
ATOM 1470 N N . ASP B 1 27 ? 13.938 15.523 -0.613 1 98.81 27 ASP B N 1
ATOM 1471 C CA . ASP B 1 27 ? 14.625 16.766 -0.266 1 98.81 27 ASP B CA 1
ATOM 1472 C C . ASP B 1 27 ? 13.859 17.984 -0.779 1 98.81 27 ASP B C 1
ATOM 1474 O O . ASP B 1 27 ? 13.758 18.984 -0.085 1 98.81 27 ASP B O 1
ATOM 1478 N N . ALA B 1 28 ? 13.398 17.891 -1.984 1 98.69 28 ALA B N 1
ATOM 1479 C CA . ALA B 1 28 ? 12.586 18.969 -2.543 1 98.69 28 ALA B CA 1
ATOM 1480 C 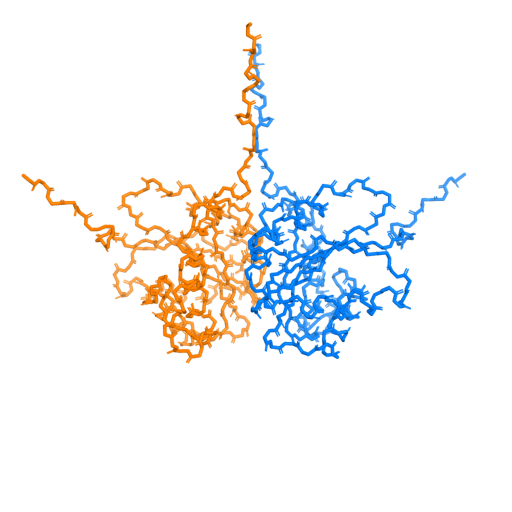C . ALA B 1 28 ? 11.336 19.203 -1.699 1 98.69 28 ALA B C 1
ATOM 1482 O O . ALA B 1 28 ? 10.961 20.344 -1.442 1 98.69 28 ALA B O 1
ATOM 1483 N N . MET B 1 29 ? 10.703 18.141 -1.259 1 98.75 29 MET B N 1
ATOM 1484 C CA . MET B 1 29 ? 9.5 18.266 -0.438 1 98.75 29 MET B CA 1
ATOM 1485 C C . MET B 1 29 ? 9.828 18.844 0.931 1 98.75 29 MET B C 1
ATOM 1487 O O . MET B 1 29 ? 9.078 19.672 1.455 1 98.75 29 MET B O 1
ATOM 1491 N N . VAL B 1 30 ? 10.914 18.406 1.547 1 98.75 30 VAL B N 1
ATOM 1492 C CA . VAL B 1 30 ? 11.336 18.938 2.836 1 98.75 30 VAL B CA 1
ATOM 1493 C C . VAL B 1 30 ? 11.508 20.453 2.734 1 98.75 30 VAL B C 1
ATOM 1495 O O . VAL B 1 30 ? 11.031 21.203 3.594 1 98.75 30 VAL B O 1
ATOM 1498 N N . SER B 1 31 ? 12.203 20.844 1.689 1 98.31 31 SER B N 1
ATOM 1499 C CA . SER B 1 31 ? 12.406 22.281 1.472 1 98.31 31 SER B CA 1
ATOM 1500 C C . SER B 1 31 ? 11.07 23.016 1.346 1 98.31 31 SER B C 1
ATOM 1502 O O . SER B 1 31 ? 10.883 24.062 1.953 1 98.31 31 SER B O 1
ATOM 1504 N N . HIS B 1 32 ? 10.211 22.469 0.578 1 97.56 32 HIS B N 1
ATOM 1505 C CA . HIS B 1 32 ? 8.898 23.078 0.373 1 97.56 32 HIS B CA 1
ATOM 1506 C C . HIS B 1 32 ? 8.117 23.156 1.681 1 97.56 32 HIS B C 1
ATOM 1508 O O . HIS B 1 32 ? 7.555 24.203 2.016 1 97.56 32 HIS B O 1
ATOM 1514 N N . LEU B 1 33 ? 8.07 22.094 2.451 1 97.62 33 LEU B N 1
ATOM 1515 C CA . LEU B 1 33 ? 7.316 22.047 3.697 1 97.62 33 LEU B CA 1
ATOM 1516 C C . LEU B 1 33 ? 7.859 23.047 4.711 1 97.62 33 LEU B C 1
ATOM 1518 O O . LEU B 1 33 ? 7.094 23.734 5.383 1 97.62 33 LEU B O 1
ATOM 1522 N N . ARG B 1 34 ? 9.078 23.094 4.84 1 97.44 34 ARG B N 1
ATOM 1523 C CA . ARG B 1 34 ? 9.695 24.031 5.762 1 97.44 34 ARG B CA 1
ATOM 1524 C C . ARG B 1 34 ? 9.398 25.469 5.344 1 97.44 34 ARG B C 1
ATOM 1526 O O . ARG B 1 34 ? 9.219 26.344 6.195 1 97.44 34 ARG B O 1
ATOM 1533 N N . SER B 1 35 ? 9.352 25.719 4.035 1 96.31 35 SER B N 1
ATOM 1534 C CA . SER B 1 35 ? 9.008 27.047 3.549 1 96.31 35 SER B CA 1
ATOM 1535 C C . SER B 1 35 ? 7.594 27.438 3.949 1 96.31 35 SER B C 1
ATOM 1537 O O . SER B 1 35 ? 7.266 28.625 4.016 1 96.31 35 SER B O 1
ATOM 1539 N N . LEU B 1 36 ? 6.73 26.453 4.215 1 93.81 36 LEU B N 1
ATOM 1540 C CA . LEU B 1 36 ? 5.359 26.688 4.656 1 93.81 36 LEU B CA 1
ATOM 1541 C C . LEU B 1 36 ? 5.285 26.766 6.176 1 93.81 36 LEU B C 1
ATOM 1543 O O . LEU B 1 36 ? 4.203 26.953 6.742 1 93.81 36 LEU B O 1
ATOM 1547 N N . GLY B 1 37 ? 6.371 26.562 6.867 1 95.19 37 GLY B N 1
ATOM 1548 C CA . GLY B 1 37 ? 6.398 26.609 8.32 1 95.19 37 GLY B CA 1
ATOM 1549 C C . GLY B 1 37 ? 5.98 25.297 8.961 1 95.19 37 GLY B C 1
ATOM 1550 O O . GLY B 1 37 ? 5.676 25.25 10.156 1 95.19 37 GLY B O 1
ATOM 1551 N N . ILE B 1 38 ? 5.906 24.25 8.188 1 95.06 38 ILE B N 1
ATOM 1552 C CA . ILE B 1 38 ? 5.551 22.938 8.711 1 95.06 38 ILE B CA 1
ATOM 1553 C C . ILE B 1 38 ? 6.785 22.266 9.32 1 95.06 38 ILE B C 1
ATOM 1555 O O . ILE B 1 38 ? 7.859 22.266 8.711 1 95.06 38 ILE B O 1
ATOM 1559 N N . ALA B 1 39 ? 6.629 21.781 10.547 1 96.19 39 ALA B N 1
ATOM 1560 C CA . ALA B 1 39 ? 7.707 21.031 11.188 1 96.19 39 ALA B CA 1
ATOM 1561 C C . ALA B 1 39 ? 7.969 19.719 10.445 1 96.19 39 ALA B C 1
ATOM 1563 O O . ALA B 1 39 ? 7.035 18.984 10.109 1 96.19 39 ALA B O 1
ATOM 1564 N N . VAL B 1 40 ? 9.273 19.469 10.18 1 97.94 40 VAL B N 1
ATOM 1565 C CA . VAL B 1 40 ? 9.656 18.266 9.445 1 97.94 40 VAL B CA 1
ATOM 1566 C C . VAL B 1 40 ? 10.789 17.562 10.172 1 97.94 40 VAL B C 1
ATOM 1568 O O . VAL B 1 40 ? 11.781 18.188 10.555 1 97.94 40 VAL B O 1
ATOM 1571 N N . GLU B 1 41 ? 10.609 16.359 10.422 1 97.94 41 GLU B N 1
ATOM 1572 C CA . GLU B 1 41 ? 11.703 15.469 10.82 1 97.94 41 GLU B CA 1
ATOM 1573 C C . GLU B 1 41 ? 12.125 14.562 9.672 1 97.94 41 GLU B C 1
ATOM 1575 O O . GLU B 1 41 ? 11.367 13.672 9.266 1 97.94 41 GLU B O 1
ATOM 1580 N N . ASP B 1 42 ? 13.297 14.742 9.195 1 98.62 42 ASP B N 1
ATOM 1581 C CA . ASP B 1 42 ? 13.859 13.984 8.086 1 98.62 42 ASP B CA 1
ATOM 1582 C C . ASP B 1 42 ? 14.734 12.836 8.586 1 98.62 42 ASP B C 1
ATOM 1584 O O . ASP B 1 42 ? 15.828 13.062 9.102 1 98.62 42 ASP B O 1
ATOM 1588 N N . THR B 1 43 ? 14.305 11.625 8.359 1 98.38 43 THR B N 1
ATOM 1589 C CA . THR B 1 43 ? 15.016 10.461 8.867 1 98.38 43 THR B CA 1
ATOM 1590 C C . THR B 1 43 ? 16.141 10.055 7.922 1 98.38 43 THR B C 1
ATOM 1592 O O . THR B 1 43 ? 16.875 9.109 8.195 1 98.38 43 THR B O 1
ATOM 1595 N N . GLY B 1 44 ? 16.203 10.68 6.828 1 98.31 44 GLY B N 1
ATOM 1596 C CA . GLY B 1 44 ? 17.328 10.477 5.922 1 98.31 44 GLY B CA 1
ATOM 1597 C C . GLY B 1 44 ? 17.047 9.461 4.832 1 98.31 44 GLY B C 1
ATOM 1598 O O . GLY B 1 44 ? 15.898 9.32 4.398 1 98.31 44 GLY B O 1
ATOM 1599 N N . VAL B 1 45 ? 18.172 8.898 4.242 1 98.44 45 VAL B N 1
ATOM 1600 C CA . VAL B 1 45 ? 18.125 7.973 3.115 1 98.44 45 VAL B CA 1
ATOM 1601 C C . VAL B 1 45 ? 18.594 6.59 3.562 1 98.44 45 VAL B C 1
ATOM 1603 O O . VAL B 1 45 ? 19.625 6.461 4.223 1 98.44 45 VAL B O 1
ATOM 1606 N N . SER B 1 46 ? 17.844 5.59 3.289 1 97.75 46 SER B N 1
ATOM 1607 C CA . SER B 1 46 ? 18.156 4.191 3.568 1 97.75 46 SER B CA 1
ATOM 1608 C C . SER B 1 46 ? 17.5 3.27 2.543 1 97.75 46 SER B C 1
ATOM 1610 O O . SER B 1 46 ? 17.109 3.713 1.461 1 97.75 46 SER B O 1
ATOM 1612 N N . SER B 1 47 ? 17.469 1.938 2.824 1 96.69 47 SER B N 1
ATOM 1613 C CA . SER B 1 47 ? 16.734 1.048 1.928 1 96.69 47 SER B CA 1
ATOM 1614 C C . SER B 1 47 ? 15.242 1.369 1.928 1 96.69 47 SER B C 1
ATOM 1616 O O . SER B 1 47 ? 14.727 1.946 2.887 1 96.69 47 SER B O 1
ATOM 1618 N N . TYR B 1 48 ? 14.578 1.078 0.836 1 95.88 48 TYR B N 1
ATOM 1619 C CA . TYR B 1 48 ? 13.172 1.448 0.744 1 95.88 48 TYR B CA 1
ATOM 1620 C C . TYR B 1 48 ? 12.367 0.84 1.89 1 95.88 48 TYR B C 1
ATOM 1622 O O . TYR B 1 48 ? 11.477 1.486 2.441 1 95.88 48 TYR B O 1
ATOM 1630 N N . TYR B 1 49 ? 12.641 -0.411 2.281 1 96.94 49 TYR B N 1
ATOM 1631 C CA . TYR B 1 49 ? 11.883 -1.07 3.342 1 96.94 49 TYR B CA 1
ATOM 1632 C C . TYR B 1 49 ? 12.234 -0.488 4.707 1 96.94 49 TYR B C 1
ATOM 1634 O O . TYR B 1 49 ? 11.375 -0.392 5.586 1 96.94 49 TYR B O 1
ATOM 1642 N N . SER B 1 50 ? 13.523 -0.03 4.898 1 97.38 50 SER B N 1
ATOM 1643 C CA . SER B 1 50 ? 13.914 0.626 6.141 1 97.38 50 SER B CA 1
ATOM 1644 C C . SER B 1 50 ? 13.305 2.021 6.246 1 97.38 50 SER B C 1
ATOM 1646 O O . SER B 1 50 ? 12.836 2.422 7.312 1 97.38 50 SER B O 1
ATOM 1648 N N . ALA B 1 51 ? 13.352 2.76 5.172 1 98.38 51 ALA B N 1
ATOM 1649 C CA . ALA B 1 51 ? 12.773 4.102 5.164 1 98.38 51 ALA B CA 1
ATOM 1650 C C . ALA B 1 51 ? 11.273 4.055 5.473 1 98.38 51 ALA B C 1
ATOM 1652 O O . ALA B 1 51 ? 10.797 4.789 6.34 1 98.38 51 ALA B O 1
ATOM 1653 N N . GLY B 1 52 ? 10.547 3.17 4.746 1 98.5 52 GLY B N 1
ATOM 1654 C CA . GLY B 1 52 ? 9.125 3.018 5 1 98.5 52 GLY B CA 1
ATOM 1655 C C . GLY B 1 52 ? 8.812 2.58 6.422 1 98.5 52 GLY B C 1
ATOM 1656 O O . GLY B 1 52 ? 7.938 3.15 7.074 1 98.5 52 GLY B O 1
ATOM 1657 N N . SER B 1 53 ? 9.555 1.593 6.879 1 98.19 53 SER B N 1
ATOM 1658 C CA . SER B 1 53 ? 9.289 1.036 8.203 1 98.19 53 SER B CA 1
ATOM 1659 C C . SER B 1 53 ? 9.594 2.051 9.297 1 98.19 53 SER B C 1
ATOM 1661 O O . SER B 1 53 ? 8.875 2.129 10.297 1 98.19 53 SER B O 1
ATOM 1663 N N . GLU B 1 54 ? 10.672 2.791 9.164 1 97.88 54 GLU B N 1
ATOM 1664 C CA . GLU B 1 54 ? 11.031 3.791 10.164 1 97.88 54 GLU B CA 1
ATOM 1665 C C . GLU B 1 54 ? 9.945 4.863 10.281 1 97.88 54 GLU B C 1
ATOM 1667 O O . GLU B 1 54 ? 9.508 5.184 11.391 1 97.88 54 GLU B O 1
ATOM 1672 N N . VAL B 1 55 ? 9.5 5.371 9.211 1 98.31 55 VAL B N 1
ATOM 1673 C CA . VAL B 1 55 ? 8.461 6.398 9.227 1 98.31 55 VAL B CA 1
ATOM 1674 C C . VAL B 1 55 ? 7.152 5.805 9.742 1 98.31 55 VAL B C 1
ATOM 1676 O O . VAL B 1 55 ? 6.461 6.426 10.555 1 98.31 55 VAL B O 1
ATOM 1679 N N . GLY B 1 56 ? 6.82 4.582 9.234 1 97.69 56 GLY B N 1
ATOM 1680 C CA . GLY B 1 56 ? 5.625 3.91 9.727 1 97.69 56 GLY B CA 1
ATOM 1681 C C . GLY B 1 56 ? 5.621 3.719 11.234 1 97.69 56 GLY B C 1
ATOM 1682 O O . GLY B 1 56 ? 4.621 4 11.898 1 97.69 56 GLY B O 1
ATOM 1683 N N . ARG B 1 57 ? 6.715 3.246 11.742 1 96.38 57 ARG B N 1
ATOM 1684 C CA . ARG B 1 57 ? 6.84 3.014 13.18 1 96.38 57 ARG B CA 1
ATOM 1685 C C . ARG B 1 57 ? 6.656 4.309 13.961 1 96.38 57 ARG B C 1
ATOM 1687 O O . ARG B 1 57 ? 5.953 4.332 14.977 1 96.38 57 ARG B O 1
ATOM 1694 N N . ARG B 1 58 ? 7.27 5.328 13.547 1 96.06 58 ARG B N 1
ATOM 1695 C CA . ARG B 1 58 ? 7.219 6.613 14.242 1 96.06 58 ARG B CA 1
ATOM 1696 C C . ARG B 1 58 ? 5.816 7.211 14.188 1 96.06 58 ARG B C 1
ATOM 1698 O O . ARG B 1 58 ? 5.332 7.75 15.188 1 96.06 58 ARG B O 1
ATOM 1705 N N . VAL B 1 59 ? 5.195 7.156 13.062 1 96.25 59 VAL B N 1
ATOM 1706 C CA . VAL B 1 59 ? 3.83 7.66 12.93 1 96.25 59 VAL B CA 1
ATOM 1707 C C . VAL B 1 59 ? 2.889 6.836 13.805 1 96.25 59 VAL B C 1
ATOM 1709 O O . VAL B 1 59 ? 2.014 7.383 14.477 1 96.25 59 VAL B O 1
ATOM 1712 N N . SER B 1 60 ? 3.064 5.52 13.781 1 94.81 60 SER B N 1
ATOM 1713 C CA . SER B 1 60 ? 2.242 4.613 14.57 1 94.81 60 SER B CA 1
ATOM 1714 C C . SER B 1 60 ? 2.355 4.922 16.062 1 94.81 60 SER B C 1
ATOM 1716 O O . SER B 1 60 ? 1.36 4.871 16.797 1 94.81 60 SER B O 1
ATOM 1718 N N . SER B 1 61 ? 3.508 5.227 16.484 1 91.81 61 SER B N 1
ATOM 1719 C CA . SER B 1 61 ? 3.795 5.434 17.906 1 91.81 61 SER B CA 1
ATOM 1720 C C . SER B 1 61 ? 3.32 6.809 18.359 1 91.81 61 SER B C 1
ATOM 1722 O O . SER B 1 61 ? 3.223 7.062 19.562 1 91.81 61 SER B O 1
ATOM 1724 N N . ALA B 1 62 ? 3.02 7.75 17.469 1 84.06 62 ALA B N 1
ATOM 1725 C CA . ALA B 1 62 ? 2.717 9.133 17.812 1 84.06 62 ALA B CA 1
ATOM 1726 C C . ALA B 1 62 ? 1.248 9.289 18.203 1 84.06 62 ALA B C 1
ATOM 1728 O O . ALA B 1 62 ? 0.759 10.414 18.359 1 84.06 62 ALA B O 1
ATOM 1729 N N . S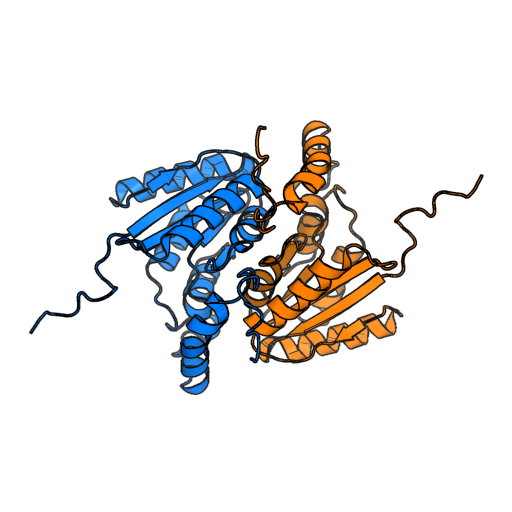ER B 1 63 ? 0.396 8.328 18.312 1 63.09 63 SER B N 1
ATOM 1730 C CA . SER B 1 63 ? -1.034 8.406 18.578 1 63.09 63 SER B CA 1
ATOM 1731 C C . SER B 1 63 ? -1.31 9.242 19.828 1 63.09 63 SER B C 1
ATOM 1733 O O . SER B 1 63 ? -2.35 9.898 19.938 1 63.09 63 SER B O 1
ATOM 1735 N N . SER B 1 64 ? -0.379 9.352 20.609 1 62.56 64 SER B N 1
ATOM 1736 C CA . SER B 1 64 ? -0.667 10.062 21.859 1 62.56 64 SER B CA 1
ATOM 1737 C C . SER B 1 64 ? 0.032 11.422 21.891 1 62.56 64 SER B C 1
ATOM 1739 O O . SER B 1 64 ? 0.045 12.094 22.922 1 62.56 64 SER B O 1
ATOM 1741 N N . SER B 1 65 ? 0.285 11.828 20.781 1 64.69 65 SER B N 1
ATOM 1742 C CA . SER B 1 65 ? 1.079 13.055 20.766 1 64.69 65 SER B CA 1
ATOM 1743 C C . SER B 1 65 ? 0.189 14.289 20.719 1 64.69 65 SER B C 1
ATOM 1745 O O . SER B 1 65 ? -0.982 14.211 20.344 1 64.69 65 SER B O 1
ATOM 1747 N N . SER B 1 66 ? 0.705 15.359 21.281 1 69.31 66 SER B N 1
ATOM 1748 C CA . SER B 1 66 ? 0.071 16.672 21.266 1 69.31 66 SER B CA 1
ATOM 1749 C C . SER B 1 66 ? 0.08 17.297 19.875 1 69.31 66 SER B C 1
ATOM 1751 O O . SER B 1 66 ? -0.444 18.391 19.672 1 69.31 66 SER B O 1
ATOM 1753 N N . SER B 1 67 ? 0.659 16.641 19.062 1 72.19 67 SER B N 1
ATOM 1754 C CA . SER B 1 67 ? 0.706 17.062 17.672 1 72.19 67 SER B CA 1
ATOM 1755 C C . SER B 1 67 ? 0.163 15.984 16.75 1 72.19 67 SER B C 1
ATOM 1757 O O . SER B 1 67 ? 0.16 14.797 17.094 1 72.19 67 SER B O 1
ATOM 1759 N N . GLU B 1 68 ? -0.399 16.516 15.656 1 88.5 68 GLU B N 1
ATOM 1760 C CA . GLU B 1 68 ? -0.749 15.594 14.586 1 88.5 68 GLU B CA 1
ATOM 1761 C C . GLU B 1 68 ? 0.484 15.188 13.789 1 88.5 68 GLU B C 1
ATOM 1763 O O . GLU B 1 68 ? 1.154 16.031 13.195 1 88.5 68 GLU B O 1
ATOM 1768 N N . ILE B 1 69 ? 0.864 13.984 13.883 1 95.19 69 ILE B N 1
ATOM 1769 C CA . ILE B 1 69 ? 2.049 13.492 13.188 1 95.19 69 ILE B CA 1
ATOM 1770 C C . ILE B 1 69 ? 1.631 12.672 11.969 1 95.19 69 ILE B C 1
ATOM 1772 O O . ILE B 1 69 ? 0.807 11.758 12.078 1 95.19 69 ILE B O 1
ATOM 1776 N N . ARG B 1 70 ? 2.141 13.039 10.812 1 97.19 70 ARG B N 1
ATOM 1777 C CA . ARG B 1 70 ? 1.932 12.305 9.57 1 97.19 70 ARG B CA 1
ATOM 1778 C C . ARG B 1 70 ? 3.262 11.992 8.891 1 97.19 70 ARG B C 1
ATOM 1780 O O . ARG B 1 70 ? 4.316 12.445 9.344 1 97.19 70 ARG B O 1
ATOM 1787 N N . GLY B 1 71 ? 3.189 11.172 7.887 1 98.56 71 GLY B N 1
ATOM 1788 C CA . GLY B 1 71 ? 4.414 10.734 7.23 1 98.56 71 GLY B CA 1
ATOM 1789 C C . GLY B 1 71 ? 4.449 11.07 5.75 1 98.56 71 GLY B C 1
ATOM 1790 O O . GLY B 1 71 ? 3.402 11.195 5.113 1 98.56 71 GLY B O 1
ATOM 1791 N N . LEU B 1 72 ? 5.602 11.234 5.211 1 98.88 72 LEU B N 1
ATOM 1792 C CA . LEU B 1 72 ? 5.898 11.375 3.791 1 98.88 72 LEU B CA 1
ATOM 1793 C C . LEU B 1 72 ? 7.109 10.531 3.404 1 98.88 72 LEU B C 1
ATOM 1795 O O . LEU B 1 72 ? 8.211 10.734 3.924 1 98.88 72 LEU B O 1
ATOM 1799 N N . VAL B 1 73 ? 6.918 9.57 2.523 1 98.94 73 VAL B N 1
ATOM 1800 C CA . VAL B 1 73 ? 8 8.664 2.162 1 98.94 73 VAL B CA 1
ATOM 1801 C C . VAL B 1 73 ? 8.148 8.617 0.644 1 98.94 73 VAL B C 1
ATOM 1803 O O . VAL B 1 73 ? 7.176 8.797 -0.089 1 98.94 73 VAL B O 1
ATOM 1806 N N . CYS B 1 74 ? 9.398 8.43 0.186 1 98.75 74 CYS B N 1
ATOM 1807 C CA . CYS B 1 74 ? 9.688 8.406 -1.244 1 98.75 74 CYS B CA 1
ATOM 1808 C C . CYS B 1 74 ? 10.625 7.262 -1.599 1 98.75 74 CYS B C 1
ATOM 1810 O O . CYS B 1 74 ? 11.586 6.996 -0.879 1 98.75 74 CYS B O 1
ATOM 1812 N N . CYS B 1 75 ? 10.352 6.582 -2.637 1 98 75 CYS B N 1
ATOM 1813 C CA . CYS B 1 75 ? 11.273 5.652 -3.287 1 98 75 CYS B CA 1
ATOM 1814 C C . CYS B 1 75 ? 11.094 5.684 -4.801 1 98 75 CYS B C 1
ATOM 1816 O O . CYS B 1 75 ? 10.539 6.641 -5.348 1 98 75 CYS B O 1
ATOM 1818 N N . GLY B 1 76 ? 11.664 4.723 -5.535 1 95.25 76 GLY B N 1
ATOM 1819 C CA . GLY B 1 76 ? 11.523 4.758 -6.98 1 95.25 76 GLY B CA 1
ATOM 1820 C C . GLY B 1 76 ? 10.078 4.773 -7.445 1 95.25 76 GLY B C 1
ATOM 1821 O O . GLY B 1 76 ? 9.625 5.754 -8.039 1 95.25 76 GLY B O 1
ATOM 1822 N N . THR B 1 77 ? 9.336 3.762 -7.078 1 94.12 77 THR B N 1
ATOM 1823 C CA . THR B 1 77 ? 7.941 3.648 -7.5 1 94.12 77 THR B CA 1
ATOM 1824 C C . THR B 1 77 ? 7.012 4.234 -6.445 1 94.12 77 THR B C 1
ATOM 1826 O O . THR B 1 77 ? 5.855 4.551 -6.734 1 94.12 77 THR B O 1
ATOM 1829 N N . GLY B 1 78 ? 7.406 4.371 -5.246 1 97.44 78 GLY B N 1
ATOM 1830 C CA . GLY B 1 78 ? 6.57 4.766 -4.125 1 97.44 78 GLY B CA 1
ATOM 1831 C C . GLY B 1 78 ? 5.852 3.6 -3.477 1 97.44 78 GLY B C 1
ATOM 1832 O O . GLY B 1 78 ? 5.348 3.717 -2.357 1 97.44 78 GLY B O 1
ATOM 1833 N N . VAL B 1 79 ? 5.855 2.484 -4.129 1 97.56 79 VAL B N 1
ATOM 1834 C CA . VAL B 1 79 ? 5.074 1.327 -3.709 1 97.56 79 VAL B CA 1
ATOM 1835 C C . VAL B 1 79 ? 5.766 0.632 -2.539 1 97.56 79 VAL B C 1
ATOM 1837 O O . VAL B 1 79 ? 5.129 0.312 -1.532 1 97.56 79 VAL B O 1
ATOM 1840 N N . GLY B 1 80 ? 7.086 0.466 -2.607 1 97.56 8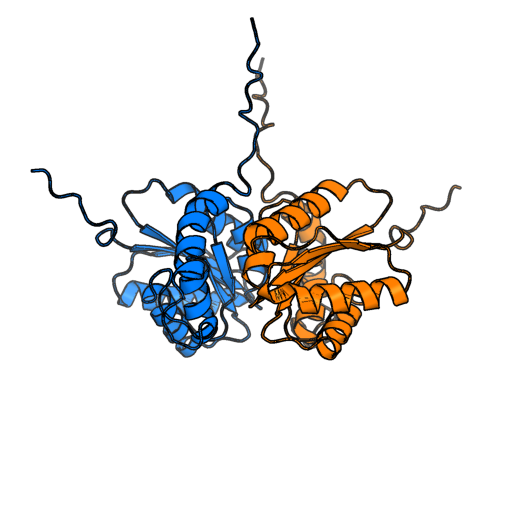0 GLY B N 1
ATOM 1841 C CA . GLY B 1 80 ? 7.828 -0.239 -1.576 1 97.56 80 GLY B CA 1
ATOM 1842 C C . GLY B 1 80 ? 7.785 0.458 -0.229 1 97.56 80 GLY B C 1
ATOM 1843 O O . GLY B 1 80 ? 7.539 -0.178 0.797 1 97.56 80 GLY B O 1
ATOM 1844 N N . VAL B 1 81 ? 8.031 1.737 -0.189 1 98.56 81 VAL B N 1
ATOM 1845 C CA . VAL B 1 81 ? 8.039 2.471 1.071 1 98.56 81 VAL B CA 1
ATOM 1846 C C . VAL B 1 81 ? 6.648 2.434 1.701 1 98.56 81 VAL B C 1
ATOM 1848 O O . VAL B 1 81 ? 6.516 2.352 2.924 1 98.56 81 VAL B O 1
ATOM 1851 N N . ALA B 1 82 ? 5.586 2.545 0.902 1 98.81 82 ALA B N 1
ATOM 1852 C CA . ALA B 1 82 ? 4.227 2.457 1.426 1 98.81 82 ALA B CA 1
ATOM 1853 C C . ALA B 1 82 ? 3.953 1.076 2.014 1 98.81 82 ALA B C 1
ATOM 1855 O O . ALA B 1 82 ? 3.355 0.958 3.086 1 98.81 82 ALA B O 1
ATOM 1856 N N . MET B 1 83 ? 4.379 0.061 1.295 1 98.56 83 MET B N 1
ATOM 1857 C CA . MET B 1 83 ? 4.211 -1.328 1.713 1 98.56 83 MET B CA 1
ATOM 1858 C C . MET B 1 83 ? 4.746 -1.54 3.125 1 98.56 83 MET B C 1
ATOM 1860 O O . MET B 1 83 ? 4.074 -2.139 3.965 1 98.56 83 MET B O 1
ATOM 1864 N N . PHE B 1 84 ? 5.859 -1 3.438 1 98.5 84 PHE B N 1
ATOM 1865 C CA . PHE B 1 84 ? 6.512 -1.279 4.711 1 98.5 84 PHE B CA 1
ATOM 1866 C C . PHE B 1 84 ? 6.043 -0.306 5.785 1 98.5 84 PHE B C 1
ATOM 1868 O O . PHE B 1 84 ? 5.984 -0.656 6.965 1 98.5 84 PHE B O 1
ATOM 1875 N N . ALA B 1 85 ? 5.68 0.938 5.395 1 98.56 85 ALA B N 1
ATOM 1876 C CA . ALA B 1 85 ? 5.027 1.817 6.359 1 98.56 85 ALA B CA 1
ATOM 1877 C C . ALA B 1 85 ? 3.754 1.18 6.906 1 98.56 85 ALA B C 1
ATOM 1879 O O . ALA B 1 85 ? 3.445 1.316 8.094 1 98.56 85 ALA B O 1
ATOM 1880 N N . ASN B 1 86 ? 3.084 0.452 6.098 1 98.44 86 ASN B N 1
ATOM 1881 C CA . ASN B 1 86 ? 1.785 -0.112 6.449 1 98.44 86 ASN B CA 1
ATOM 1882 C C . ASN B 1 86 ? 1.929 -1.319 7.371 1 98.44 86 ASN B C 1
ATOM 1884 O O . ASN B 1 86 ? 0.93 -1.882 7.824 1 98.44 86 ASN B O 1
ATOM 1888 N N . LYS B 1 87 ? 3.148 -1.743 7.691 1 98 87 LYS B N 1
ATOM 1889 C CA . LYS B 1 87 ? 3.344 -2.861 8.609 1 98 87 LYS B CA 1
ATOM 1890 C C . LYS B 1 87 ? 2.873 -2.502 10.023 1 98 87 LYS B C 1
ATOM 1892 O O . LYS B 1 87 ? 2.648 -3.387 10.852 1 98 87 LYS B O 1
ATOM 1897 N N . PHE B 1 88 ? 2.676 -1.305 10.305 1 96.12 88 PHE B N 1
ATOM 1898 C CA . PHE B 1 88 ? 2.461 -0.867 11.68 1 96.12 88 PHE B CA 1
ATOM 1899 C C . PHE B 1 88 ? 1.007 -0.468 11.906 1 96.12 88 PHE B C 1
ATOM 1901 O O . PHE B 1 88 ? 0.397 0.176 11.047 1 96.12 88 PHE B O 1
ATOM 1908 N N . PRO B 1 89 ? 0.446 -0.866 13.031 1 94.88 89 PRO B N 1
ATOM 1909 C CA . PRO B 1 89 ? -0.94 -0.497 13.328 1 94.88 89 PRO B CA 1
ATOM 1910 C C . PRO B 1 89 ? -1.152 1.015 13.367 1 94.88 89 PRO B C 1
ATOM 1912 O O . PRO B 1 89 ? -0.275 1.753 13.828 1 94.88 89 PRO B O 1
ATOM 1915 N N . GLY B 1 90 ? -2.305 1.436 12.875 1 94.81 90 GLY B N 1
ATOM 1916 C CA . GLY B 1 90 ? -2.643 2.85 12.914 1 94.81 90 GLY B CA 1
ATOM 1917 C C . GLY B 1 90 ? -2.025 3.639 11.773 1 94.81 90 GLY B C 1
ATOM 1918 O O . GLY B 1 90 ? -2.238 4.848 11.664 1 94.81 90 GLY B O 1
ATOM 1919 N N . VAL B 1 91 ? -1.2 2.973 10.953 1 97.25 91 VAL B N 1
ATOM 1920 C CA . VAL B 1 91 ? -0.612 3.611 9.781 1 97.25 91 VAL B CA 1
ATOM 1921 C C . VAL B 1 91 ? -1.434 3.271 8.539 1 97.25 91 VAL B C 1
ATOM 1923 O O . VAL B 1 91 ? -1.748 2.104 8.297 1 97.25 91 VAL B O 1
ATOM 1926 N N . TYR B 1 92 ? -1.771 4.211 7.801 1 98.19 92 TYR B N 1
ATOM 1927 C CA . TYR B 1 92 ? -2.506 4.102 6.547 1 98.19 92 TYR B CA 1
ATOM 1928 C C . TYR B 1 92 ? -1.77 4.82 5.422 1 98.19 92 TYR B C 1
ATOM 1930 O O . TYR B 1 92 ? -2.033 5.992 5.145 1 98.19 92 TYR B O 1
ATOM 1938 N N . ALA B 1 93 ? -0.905 4.098 4.73 1 98.81 93 ALA B N 1
ATOM 1939 C CA . ALA B 1 93 ? -0.038 4.664 3.701 1 98.81 93 ALA B CA 1
ATOM 1940 C C . ALA B 1 93 ? -0.573 4.359 2.305 1 98.81 93 ALA B C 1
ATOM 1942 O O . ALA B 1 93 ? -1.05 3.252 2.043 1 98.81 93 ALA B O 1
ATOM 1943 N N . ALA B 1 94 ? -0.503 5.309 1.436 1 98.75 94 ALA B N 1
ATOM 1944 C CA . ALA B 1 94 ? -0.916 5.141 0.044 1 98.75 94 ALA B CA 1
ATOM 1945 C C . ALA B 1 94 ? 0.069 5.82 -0.905 1 98.75 94 ALA B C 1
ATOM 1947 O O . ALA B 1 94 ? 0.54 6.926 -0.635 1 98.75 94 ALA B O 1
ATOM 1948 N N . THR B 1 95 ? 0.401 5.117 -1.936 1 98.56 95 THR B N 1
ATOM 1949 C CA . THR B 1 95 ? 1.149 5.73 -3.029 1 98.56 95 THR B CA 1
ATOM 1950 C C . THR B 1 95 ? 0.23 6.574 -3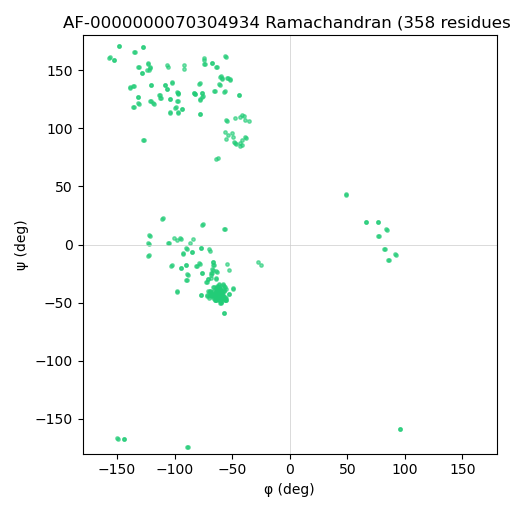.908 1 98.56 95 THR B C 1
ATOM 1952 O O . THR B 1 95 ? -0.773 6.074 -4.422 1 98.56 95 THR B O 1
ATOM 1955 N N . CYS B 1 96 ? 0.565 7.801 -4.082 1 98.5 96 CYS B N 1
ATOM 1956 C CA . CYS B 1 96 ? -0.242 8.711 -4.891 1 98.5 96 CYS B CA 1
ATOM 1957 C C . CYS B 1 96 ? 0.572 9.281 -6.043 1 98.5 96 CYS B C 1
ATOM 1959 O O . CYS B 1 96 ? 1.602 9.922 -5.828 1 98.5 96 CYS B O 1
ATOM 1961 N N . LEU B 1 97 ? 0.066 9.078 -7.203 1 97.38 97 LEU B N 1
ATOM 1962 C CA . LEU B 1 97 ? 0.712 9.594 -8.406 1 97.38 97 LEU B CA 1
ATOM 1963 C C . LEU B 1 97 ? -0.015 10.836 -8.914 1 97.38 97 LEU B C 1
ATOM 1965 O O . LEU B 1 97 ? 0.524 11.578 -9.734 1 97.38 97 LEU B O 1
ATOM 1969 N N . THR B 1 98 ? -1.221 11.008 -8.477 1 97.38 98 THR B N 1
ATOM 1970 C CA . THR B 1 98 ? -2.047 12.125 -8.914 1 97.38 98 THR B CA 1
ATOM 1971 C C . THR B 1 98 ? -2.742 12.789 -7.73 1 97.38 98 THR B C 1
ATOM 1973 O O . THR B 1 98 ? -2.801 12.211 -6.641 1 97.38 98 THR B O 1
ATOM 1976 N N . VAL B 1 99 ? -3.246 13.945 -7.984 1 98.19 99 VAL B N 1
ATOM 197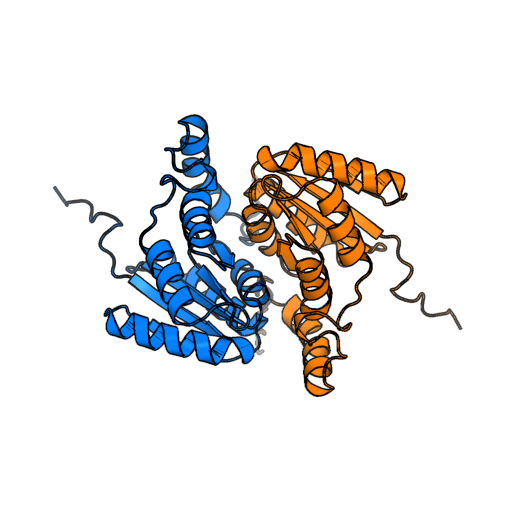7 C CA . VAL B 1 99 ? -4.055 14.656 -6.996 1 98.19 99 VAL B CA 1
ATOM 1978 C C . VAL B 1 99 ? -5.285 13.828 -6.645 1 98.19 99 VAL B C 1
ATOM 1980 O O . VAL B 1 99 ? -5.684 13.75 -5.48 1 98.19 99 VAL B O 1
ATOM 1983 N N . GLU B 1 100 ? -5.852 13.18 -7.625 1 96.94 100 GLU B N 1
ATOM 1984 C CA . GLU B 1 100 ? -7.027 12.336 -7.414 1 96.94 100 GLU B CA 1
ATOM 1985 C C . GLU B 1 100 ? -6.727 11.203 -6.441 1 96.94 100 GLU B C 1
ATOM 1987 O O . GLU B 1 100 ? -7.543 10.883 -5.574 1 96.94 100 GLU B O 1
ATOM 1992 N N . ASP B 1 101 ? -5.57 10.609 -6.59 1 97.38 101 ASP B N 1
ATOM 1993 C CA . ASP B 1 101 ? -5.16 9.555 -5.668 1 97.38 101 ASP B CA 1
ATOM 1994 C C . ASP B 1 101 ? -5.129 10.062 -4.23 1 97.38 101 ASP B C 1
ATOM 1996 O O . ASP B 1 101 ? -5.613 9.391 -3.318 1 97.38 101 ASP B O 1
ATOM 2000 N N . ALA B 1 102 ? -4.547 11.242 -4.074 1 98.5 102 ALA B N 1
ATOM 2001 C CA . ALA B 1 102 ? -4.371 11.828 -2.748 1 98.5 102 ALA B CA 1
ATOM 2002 C C . ALA B 1 102 ? -5.719 12.133 -2.1 1 98.5 102 ALA B C 1
ATOM 2004 O O . ALA B 1 102 ? -5.93 11.82 -0.925 1 98.5 102 ALA B O 1
ATOM 2005 N N . VAL B 1 103 ? -6.645 12.703 -2.873 1 98.12 103 VAL B N 1
ATOM 2006 C CA . VAL B 1 103 ? -7.969 13.039 -2.365 1 98.12 103 VAL B CA 1
ATOM 2007 C C . VAL B 1 103 ? -8.719 11.766 -1.984 1 98.12 103 VAL B C 1
ATOM 2009 O O . VAL B 1 103 ? -9.32 11.688 -0.912 1 98.12 103 VAL B O 1
ATOM 2012 N N . ASN B 1 104 ? -8.648 10.766 -2.797 1 96.88 104 ASN B N 1
ATOM 2013 C CA . ASN B 1 104 ? -9.281 9.484 -2.496 1 96.88 104 ASN B CA 1
ATOM 2014 C C . ASN B 1 104 ? -8.734 8.875 -1.207 1 96.88 104 ASN B C 1
ATOM 2016 O O . ASN B 1 104 ? -9.5 8.438 -0.346 1 96.88 104 ASN B O 1
ATOM 2020 N N . ALA B 1 105 ? -7.402 8.836 -1.124 1 97.5 105 ALA B N 1
ATOM 2021 C CA . ALA B 1 105 ? -6.754 8.188 0.013 1 97.5 105 ALA B CA 1
ATOM 2022 C C . ALA B 1 105 ? -7.156 8.859 1.326 1 97.5 105 ALA B C 1
ATOM 2024 O O . ALA B 1 105 ? -7.41 8.18 2.322 1 97.5 105 ALA B O 1
ATOM 2025 N N . ARG B 1 106 ? -7.227 10.148 1.353 1 97.75 106 ARG B N 1
ATOM 2026 C CA . ARG B 1 106 ? -7.625 10.891 2.547 1 97.75 106 ARG B CA 1
ATOM 2027 C C . ARG B 1 106 ? -9.102 10.688 2.846 1 97.75 106 ARG B C 1
ATOM 2029 O O . ARG B 1 106 ? -9.477 10.391 3.982 1 97.75 106 ARG B O 1
ATOM 2036 N N . SER B 1 107 ? -9.922 10.789 1.824 1 96.94 107 SER B N 1
ATOM 2037 C CA . SER B 1 107 ? -11.375 10.703 1.988 1 96.94 107 SER B CA 1
ATOM 2038 C C . SER B 1 107 ? -11.797 9.32 2.459 1 96.94 107 SER B C 1
ATOM 2040 O O . SER B 1 107 ? -12.68 9.188 3.311 1 96.94 107 SER B O 1
ATOM 2042 N N . ILE B 1 108 ? -11.125 8.305 1.976 1 94.81 108 ILE B N 1
ATOM 2043 C CA . ILE B 1 108 ? -11.633 6.941 2.127 1 94.81 108 ILE B CA 1
ATOM 2044 C C . ILE B 1 108 ? -10.953 6.27 3.318 1 94.81 108 ILE B C 1
ATOM 2046 O O . ILE B 1 108 ? -11.609 5.613 4.125 1 94.81 108 ILE B O 1
ATOM 2050 N N . SER B 1 109 ? -9.641 6.484 3.482 1 95.44 109 SER B N 1
ATOM 2051 C CA . SER B 1 109 ? -8.906 5.691 4.465 1 95.44 109 SER B CA 1
ATOM 2052 C C . SER B 1 109 ? -8.25 6.582 5.512 1 95.44 109 SER B C 1
ATOM 2054 O O . SER B 1 109 ? -7.461 6.109 6.332 1 95.44 109 SER B O 1
ATOM 2056 N N . ASP B 1 110 ? -8.562 7.895 5.484 1 96.44 110 ASP B N 1
ATOM 2057 C CA . ASP B 1 110 ? -7.879 8.812 6.391 1 96.44 110 ASP B CA 1
ATOM 2058 C C . ASP B 1 110 ? -6.367 8.609 6.344 1 96.44 110 ASP B C 1
ATOM 2060 O O . ASP B 1 110 ? -5.707 8.578 7.383 1 96.44 110 ASP B O 1
ATOM 2064 N N . CYS B 1 111 ? -5.887 8.445 5.137 1 97.81 111 CYS B N 1
ATOM 2065 C CA . CYS B 1 111 ? -4.465 8.242 4.879 1 97.81 111 CYS B CA 1
ATOM 2066 C C . CYS B 1 111 ? -3.619 9.211 5.703 1 97.81 111 CYS B C 1
ATOM 2068 O O . CYS B 1 111 ? -3.857 10.422 5.688 1 97.81 111 CYS B O 1
ATOM 2070 N N . ASN B 1 112 ? -2.586 8.617 6.449 1 97.5 112 ASN B N 1
ATOM 2071 C CA . ASN B 1 112 ? -1.758 9.469 7.301 1 97.5 112 ASN B CA 1
ATOM 2072 C C . ASN B 1 112 ? -0.28 9.352 6.938 1 97.5 112 ASN B C 1
ATOM 2074 O O . ASN B 1 112 ? 0.565 10.016 7.543 1 97.5 112 ASN B O 1
ATOM 2078 N N . VAL B 1 113 ? 0.068 8.57 5.945 1 98.69 113 VAL B N 1
ATOM 2079 C CA . VAL B 1 113 ? 1.402 8.531 5.355 1 98.69 113 VAL B CA 1
ATOM 2080 C C . VAL B 1 113 ? 1.298 8.602 3.836 1 98.69 113 VAL B C 1
ATOM 2082 O O . VAL B 1 113 ? 0.719 7.715 3.203 1 98.69 113 VAL B O 1
ATOM 2085 N N . LEU B 1 114 ? 1.905 9.586 3.246 1 98.88 114 LEU B N 1
ATOM 2086 C CA . LEU B 1 114 ? 1.908 9.789 1.802 1 98.88 114 LEU B CA 1
ATOM 2087 C C . LEU B 1 114 ? 3.182 9.234 1.178 1 98.88 114 LEU B C 1
ATOM 2089 O O . LEU B 1 114 ? 4.289 9.594 1.585 1 98.88 114 LEU B O 1
ATOM 2093 N N . ALA B 1 115 ? 3.025 8.367 0.264 1 98.94 115 ALA B N 1
ATOM 2094 C CA . ALA B 1 115 ? 4.164 7.84 -0.484 1 98.94 115 ALA B CA 1
ATOM 2095 C C . ALA B 1 115 ? 4.203 8.406 -1.898 1 98.94 115 ALA B C 1
ATOM 2097 O O . ALA B 1 115 ? 3.18 8.445 -2.588 1 98.94 115 ALA B O 1
ATOM 2098 N N . LEU B 1 116 ? 5.402 8.844 -2.312 1 98.81 116 LEU B N 1
ATOM 2099 C CA . LEU B 1 116 ? 5.594 9.453 -3.625 1 98.81 116 LEU B CA 1
ATOM 2100 C C . LEU B 1 116 ? 6.648 8.695 -4.426 1 98.81 116 LEU B C 1
ATOM 2102 O O . LEU B 1 116 ? 7.516 8.031 -3.85 1 98.81 116 LEU B O 1
ATOM 2106 N N . SER B 1 117 ? 6.52 8.844 -5.73 1 98.19 117 SER B N 1
ATOM 2107 C CA . SER B 1 117 ? 7.426 8.156 -6.645 1 98.19 117 SER B CA 1
ATOM 2108 C C . SER B 1 117 ? 8.531 9.086 -7.133 1 98.19 117 SER B C 1
ATOM 2110 O O . SER B 1 117 ? 8.258 10.047 -7.855 1 98.19 117 SER B O 1
ATOM 2112 N N . GLY B 1 118 ? 9.742 8.703 -6.785 1 97.69 118 GLY B N 1
ATOM 2113 C CA . GLY B 1 118 ? 10.859 9.461 -7.32 1 97.69 118 GLY B CA 1
ATOM 2114 C C . GLY B 1 118 ? 11.023 9.305 -8.82 1 97.69 118 GLY B C 1
ATOM 2115 O O . GLY B 1 118 ? 11.586 10.18 -9.484 1 97.69 118 GLY B O 1
ATOM 2116 N N . ALA B 1 119 ? 10.484 8.242 -9.398 1 94.88 119 ALA B N 1
ATOM 2117 C CA . ALA B 1 119 ? 10.648 7.949 -10.812 1 94.88 119 ALA B CA 1
ATOM 2118 C C . ALA B 1 119 ? 9.555 8.609 -11.648 1 94.88 119 ALA B C 1
ATOM 2120 O O . ALA B 1 119 ? 9.781 8.969 -12.805 1 94.88 119 ALA B O 1
ATOM 2121 N N . LYS B 1 120 ? 8.383 8.875 -11.055 1 96.06 120 LYS B N 1
ATOM 2122 C CA . LYS B 1 120 ? 7.25 9.234 -11.898 1 96.06 120 LYS B CA 1
ATOM 2123 C C . LYS B 1 120 ? 6.68 10.594 -11.5 1 96.06 120 LYS B C 1
ATOM 2125 O O . LYS B 1 120 ? 5.828 11.148 -12.203 1 96.06 120 LYS B O 1
ATOM 2130 N N . THR B 1 121 ? 7.09 11.164 -10.398 1 98.19 121 THR B N 1
ATOM 2131 C CA . THR B 1 121 ? 6.496 12.391 -9.875 1 98.19 121 THR B CA 1
ATOM 2132 C C . THR B 1 121 ? 7.527 13.516 -9.836 1 98.19 121 THR B C 1
ATOM 2134 O O . THR B 1 121 ? 8.555 13.398 -9.164 1 98.19 121 THR B O 1
ATOM 2137 N N . SER B 1 122 ? 7.277 14.633 -10.523 1 98.38 122 SER B N 1
ATOM 2138 C CA . SER B 1 122 ? 8.125 15.812 -10.422 1 98.38 122 SER B CA 1
ATOM 2139 C C . SER B 1 122 ? 7.895 16.531 -9.094 1 98.38 122 SER B C 1
ATOM 2141 O O . SER B 1 122 ? 6.855 16.359 -8.453 1 98.38 122 SER B O 1
ATOM 2143 N N . PRO B 1 123 ? 8.875 17.359 -8.703 1 98.44 123 PRO B N 1
ATOM 2144 C CA . PRO B 1 123 ? 8.672 18.141 -7.48 1 98.44 123 PRO B CA 1
ATOM 2145 C C . PRO B 1 123 ? 7.414 19 -7.547 1 98.44 123 PRO B C 1
ATOM 2147 O O . PRO B 1 123 ? 6.699 19.141 -6.547 1 98.44 123 PRO B O 1
ATOM 2150 N N . GLU B 1 124 ? 7.129 19.562 -8.688 1 98.38 124 GLU B N 1
ATOM 2151 C CA . GLU B 1 124 ? 5.938 20.391 -8.852 1 98.38 124 GLU B CA 1
ATOM 2152 C C . GLU B 1 124 ? 4.664 19.578 -8.641 1 98.38 124 GLU B C 1
ATOM 2154 O O . GLU B 1 124 ? 3.758 20 -7.922 1 98.38 124 GLU B O 1
ATOM 2159 N N . THR B 1 125 ? 4.656 18.422 -9.289 1 98.62 125 THR B N 1
ATOM 2160 C CA . THR B 1 125 ? 3.506 17.531 -9.125 1 98.62 125 THR B CA 1
ATOM 2161 C C . THR B 1 125 ? 3.393 17.047 -7.684 1 98.62 125 THR B C 1
ATOM 2163 O O . THR B 1 125 ? 2.289 16.938 -7.145 1 98.62 125 THR B O 1
ATOM 2166 N N . ALA B 1 126 ? 4.543 16.781 -7.07 1 98.75 126 ALA B N 1
ATOM 2167 C CA . ALA B 1 126 ? 4.566 16.328 -5.684 1 98.75 126 ALA B CA 1
ATOM 2168 C C . ALA B 1 126 ? 3.941 17.375 -4.754 1 98.75 126 ALA B C 1
ATOM 2170 O O . ALA B 1 126 ? 3.189 17.016 -3.842 1 98.75 126 ALA B O 1
ATOM 2171 N N . VAL B 1 127 ? 4.207 18.609 -4.98 1 98.62 127 VAL B N 1
ATOM 2172 C CA . VAL B 1 127 ? 3.658 19.688 -4.176 1 98.62 127 VAL B CA 1
ATOM 2173 C C . VAL B 1 127 ? 2.141 19.734 -4.332 1 98.62 127 VAL B C 1
ATOM 2175 O O . VAL B 1 127 ? 1.413 19.859 -3.344 1 98.62 127 VAL B O 1
ATOM 2178 N N . GLU B 1 128 ? 1.661 19.578 -5.566 1 98.62 128 GLU B N 1
ATOM 2179 C CA . GLU B 1 128 ? 0.222 19.562 -5.809 1 98.62 128 GLU B CA 1
ATOM 2180 C C . GLU B 1 128 ? -0.448 18.391 -5.094 1 98.62 128 GLU B C 1
ATOM 2182 O O . GLU B 1 128 ? -1.519 18.547 -4.504 1 98.62 128 GLU B O 1
ATOM 2187 N N . ILE B 1 129 ? 0.177 17.25 -5.18 1 98.69 129 ILE B N 1
ATOM 2188 C CA . ILE B 1 129 ? -0.348 16.062 -4.535 1 98.69 129 ILE B CA 1
ATOM 2189 C C . ILE B 1 129 ? -0.389 16.266 -3.021 1 98.69 129 ILE B C 1
ATOM 2191 O O . ILE B 1 129 ? -1.404 15.984 -2.379 1 98.69 129 ILE B O 1
ATOM 2195 N N . PHE B 1 130 ? 0.654 16.812 -2.467 1 98.62 130 PHE B N 1
ATOM 2196 C CA . PHE B 1 130 ? 0.736 17.031 -1.025 1 98.62 130 PHE B CA 1
ATOM 2197 C C . PHE B 1 130 ? -0.323 18.016 -0.56 1 98.62 130 PHE B C 1
ATOM 2199 O O . PHE B 1 130 ? -0.993 17.797 0.45 1 98.62 130 PHE B O 1
ATOM 2206 N N . ASP B 1 131 ? -0.449 19.094 -1.263 1 97.69 131 ASP B N 1
ATOM 2207 C CA . ASP B 1 131 ? -1.425 20.109 -0.896 1 97.69 131 ASP B CA 1
ATOM 2208 C C . ASP B 1 131 ? -2.838 19.531 -0.862 1 97.69 131 ASP B C 1
ATOM 2210 O O . ASP B 1 131 ? -3.604 19.812 0.065 1 97.69 131 ASP B O 1
ATOM 2214 N N . ALA B 1 132 ? -3.154 18.766 -1.84 1 98.12 132 ALA B N 1
ATOM 2215 C CA . ALA B 1 132 ? -4.457 18.094 -1.855 1 98.12 132 ALA B CA 1
ATOM 2216 C C . ALA B 1 132 ? -4.594 17.125 -0.69 1 98.12 132 ALA B C 1
ATOM 2218 O O . ALA B 1 132 ? -5.641 17.062 -0.039 1 98.12 132 ALA B O 1
ATOM 2219 N N . TRP B 1 133 ? -3.545 16.422 -0.471 1 98.06 133 TRP B N 1
ATOM 2220 C CA . TRP B 1 133 ? -3.518 15.406 0.575 1 98.06 133 TRP B CA 1
ATOM 2221 C C . TRP B 1 133 ? -3.744 16.031 1.948 1 98.06 133 TRP B C 1
ATOM 2223 O O . TRP B 1 133 ? -4.602 15.578 2.709 1 98.06 133 TRP B O 1
ATOM 2233 N N . ILE B 1 134 ? -3.072 17.109 2.271 1 95.88 134 ILE B N 1
ATOM 2234 C CA . ILE B 1 134 ? -3.146 17.703 3.598 1 95.88 134 ILE B CA 1
ATOM 2235 C C . ILE B 1 134 ? -4.465 18.469 3.748 1 95.88 134 ILE B C 1
ATOM 2237 O O . ILE B 1 134 ? -4.984 18.609 4.859 1 95.88 134 ILE B O 1
ATOM 2241 N N . GLY B 1 135 ? -5.027 18.891 2.676 1 95.56 135 GLY B N 1
ATOM 2242 C CA . GLY B 1 135 ? -6.223 19.734 2.727 1 95.56 135 GLY B CA 1
ATOM 2243 C C . GLY B 1 135 ? -7.508 18.938 2.645 1 95.56 135 GLY B C 1
ATOM 2244 O O . GLY B 1 135 ? -8.602 19.484 2.803 1 95.56 135 GLY B O 1
ATOM 2245 N N . THR B 1 136 ? -7.402 17.656 2.383 1 97.06 136 THR B N 1
ATOM 2246 C CA . THR B 1 136 ? -8.594 16.844 2.197 1 97.06 136 THR B CA 1
ATOM 2247 C C . THR B 1 136 ? -9.008 16.188 3.51 1 97.06 136 THR B C 1
ATOM 2249 O O . THR B 1 136 ? -8.297 15.336 4.039 1 97.06 136 THR B O 1
ATOM 2252 N N . PRO B 1 137 ? -10.227 16.516 4.062 1 96.19 137 PRO B N 1
ATOM 2253 C CA . PRO B 1 137 ? -10.711 15.852 5.273 1 96.19 137 PRO B CA 1
ATOM 2254 C C . PRO B 1 137 ? -11.188 14.422 5.012 1 96.19 137 PRO B C 1
ATOM 2256 O O . PRO B 1 137 ? -11.625 14.109 3.902 1 96.19 137 PRO B O 1
ATOM 2259 N N . PHE B 1 138 ? -11.133 13.672 6.102 1 95.25 138 PHE B N 1
ATOM 2260 C CA . PHE B 1 138 ? -11.75 12.352 6.043 1 95.25 138 PHE B CA 1
ATOM 2261 C C . PHE B 1 138 ? -13.219 12.453 5.668 1 95.25 138 PHE B C 1
ATOM 2263 O O . PHE B 1 138 ? -13.914 13.367 6.113 1 95.25 138 PHE B O 1
ATOM 2270 N N . LYS B 1 139 ? -13.727 11.664 4.688 1 95.56 139 LYS B N 1
ATOM 2271 C CA . LYS B 1 139 ? -15.109 11.453 4.242 1 95.56 139 LYS B CA 1
ATOM 2272 C C . LYS B 1 139 ? -15.586 12.617 3.373 1 95.56 139 LYS B C 1
ATOM 2274 O O . LYS B 1 139 ? -16.781 12.742 3.102 1 95.56 139 LYS B O 1
ATOM 2279 N N . SER B 1 140 ? -14.695 13.508 3.047 1 95.81 140 SER B N 1
ATOM 2280 C CA . SER B 1 140 ? -15.094 14.539 2.098 1 95.81 140 SER B CA 1
ATOM 2281 C C . SER B 1 140 ? -15.352 13.953 0.713 1 95.81 140 SER B C 1
ATOM 2283 O O . SER B 1 140 ? -14.898 12.844 0.41 1 95.81 140 SER B O 1
ATOM 2285 N N . PRO B 1 141 ? -16.156 14.664 -0.047 1 94.62 141 PRO B N 1
ATOM 2286 C CA . PRO B 1 141 ? -16.328 14.203 -1.427 1 94.62 141 PRO B CA 1
ATOM 2287 C C . PRO B 1 141 ? -14.992 13.977 -2.145 1 94.62 141 PRO B C 1
ATOM 2289 O O . PRO B 1 141 ? -14.047 14.75 -1.95 1 94.62 141 PRO B O 1
ATOM 2292 N N . CYS B 1 142 ? -14.953 12.93 -2.967 1 94.44 142 CYS B N 1
ATOM 2293 C CA . CYS B 1 142 ? -13.727 12.562 -3.672 1 94.44 142 CYS B CA 1
ATOM 2294 C C . CYS B 1 142 ? -14.047 11.938 -5.023 1 94.44 142 CYS B C 1
ATOM 2296 O O . CYS B 1 142 ? -15.203 11.641 -5.32 1 94.44 142 CYS B O 1
ATOM 2298 N N . PRO B 1 143 ? -13.078 11.719 -5.855 1 90.75 143 PRO B N 1
ATOM 2299 C CA . PRO B 1 143 ? -13.32 11.148 -7.18 1 90.75 143 PRO B CA 1
ATOM 2300 C C . PRO B 1 143 ? -14.039 9.797 -7.117 1 90.75 143 PRO B C 1
ATOM 2302 O O . PRO B 1 143 ? -14.93 9.531 -7.926 1 90.75 143 PRO B O 1
ATOM 2305 N N . ALA B 1 144 ? -13.773 8.984 -6.164 1 87.88 144 ALA B N 1
ATOM 2306 C CA . ALA B 1 144 ? -14.383 7.664 -6.039 1 87.88 144 ALA B CA 1
ATOM 2307 C C . ALA B 1 144 ? -15.867 7.777 -5.711 1 87.88 144 ALA B C 1
ATOM 2309 O O . ALA B 1 144 ? -16.641 6.855 -5.977 1 87.88 144 ALA B O 1
ATOM 2310 N N . SER B 1 145 ? -16.312 8.867 -5.117 1 89.12 145 SER B N 1
ATOM 2311 C CA . SER B 1 145 ? -17.719 9.094 -4.812 1 89.12 145 SER B CA 1
ATOM 2312 C C . SER B 1 145 ? -18.391 9.906 -5.914 1 89.12 145 SER B C 1
ATOM 2314 O O . SER B 1 145 ? -19.5 10.406 -5.727 1 89.12 145 SER B O 1
ATOM 2316 N N . GLY B 1 146 ? -17.656 10.172 -6.984 1 91.44 146 GLY B N 1
ATOM 2317 C CA . GLY B 1 146 ? -18.172 11.031 -8.039 1 91.44 146 GLY B CA 1
ATOM 2318 C C . GLY B 1 146 ? -18.141 12.5 -7.676 1 91.44 146 GLY B C 1
ATOM 2319 O O . GLY B 1 146 ? -18.969 13.281 -8.164 1 91.44 146 GLY B O 1
ATOM 2320 N N . SER B 1 147 ? -17.297 12.805 -6.668 1 92.31 147 SER B N 1
ATOM 2321 C CA . SER B 1 147 ? -17.141 14.164 -6.16 1 92.31 147 SER B CA 1
ATOM 2322 C C . SER B 1 147 ? -18.422 14.648 -5.477 1 92.31 147 SER B C 1
ATOM 2324 O O . SER B 1 147 ? -18.672 15.852 -5.41 1 92.31 147 SER B O 1
ATOM 2326 N N . GLU B 1 148 ? -19.234 13.734 -5.109 1 93.31 148 GLU B N 1
ATOM 2327 C CA . GLU B 1 148 ? -20.422 13.977 -4.312 1 93.31 148 GLU B CA 1
ATOM 2328 C C . GLU B 1 148 ? -20.25 13.484 -2.879 1 93.31 148 GLU B C 1
ATOM 2330 O O . GLU B 1 148 ? -19.406 12.625 -2.613 1 93.31 148 GLU B O 1
ATOM 2335 N N . PRO B 1 149 ? -21.031 14.133 -1.979 1 94 149 PRO B N 1
ATOM 2336 C CA . PRO B 1 149 ? -20.969 13.578 -0.625 1 94 149 PRO B CA 1
ATOM 2337 C C . PRO B 1 149 ? -21.281 12.086 -0.584 1 94 149 PRO B C 1
ATOM 2339 O O . PRO B 1 149 ? -22.094 11.594 -1.376 1 94 149 PRO B O 1
ATOM 2342 N N . TRP B 1 150 ? -20.547 11.422 0.308 1 93.44 150 TRP B N 1
ATOM 2343 C CA . TRP B 1 150 ? -20.875 10.016 0.5 1 93.44 150 TRP B CA 1
ATOM 2344 C C . TRP B 1 150 ? -22.328 9.852 0.973 1 93.44 150 TRP B C 1
ATOM 2346 O O . TRP B 1 150 ? -22.844 10.711 1.692 1 93.44 150 TRP B O 1
ATOM 2356 N N . SER B 1 151 ? -22.969 8.758 0.508 1 92.5 151 SER B N 1
ATOM 2357 C CA . SER B 1 151 ? -24.281 8.438 1.071 1 92.5 151 SER B CA 1
ATOM 2358 C C . SER B 1 151 ? -24.203 8.289 2.588 1 92.5 151 SER B C 1
ATOM 2360 O O . SER B 1 151 ? -23.125 8.086 3.146 1 92.5 151 SER B O 1
ATOM 2362 N N . SER B 1 152 ? -25.328 8.367 3.195 1 93.19 152 SER B N 1
ATOM 2363 C CA . SER B 1 152 ? -25.375 8.227 4.645 1 93.19 152 SER B CA 1
ATOM 2364 C C . SER B 1 152 ? -24.859 6.859 5.086 1 93.19 152 SER B C 1
ATOM 2366 O O . SER B 1 152 ? -24.203 6.738 6.117 1 93.19 152 SER B O 1
ATOM 2368 N N . GLU B 1 153 ? -25.172 5.879 4.312 1 91.81 153 GLU B N 1
ATOM 2369 C CA . GLU B 1 153 ? -24.734 4.516 4.621 1 91.81 153 GLU B CA 1
ATOM 2370 C C . GLU B 1 153 ? -23.219 4.391 4.566 1 91.81 153 GLU B C 1
ATOM 2372 O O . GLU B 1 153 ? -22.609 3.848 5.488 1 91.81 153 GLU B O 1
ATOM 2377 N N . ILE B 1 154 ? -22.641 4.875 3.561 1 90 154 ILE B N 1
ATOM 2378 C CA . ILE B 1 154 ? -21.188 4.789 3.396 1 90 154 ILE B CA 1
ATOM 2379 C C . ILE B 1 154 ? -20.5 5.68 4.426 1 90 154 ILE B C 1
ATOM 2381 O O . ILE B 1 154 ? -19.469 5.305 4.984 1 90 154 ILE B O 1
ATOM 2385 N N . SER B 1 155 ? -21.094 6.836 4.625 1 93.31 155 SER B N 1
ATOM 2386 C CA . SER B 1 155 ? -20.531 7.734 5.629 1 93.31 155 SER B CA 1
ATOM 2387 C C . SER B 1 155 ? -20.484 7.07 7 1 93.31 155 SER B C 1
ATOM 2389 O O . SER B 1 155 ? -19.5 7.188 7.719 1 93.31 155 SER B O 1
ATOM 2391 N N . SER B 1 156 ? -21.547 6.422 7.379 1 92.56 156 SER B N 1
ATOM 2392 C CA . SER B 1 156 ? -21.609 5.711 8.648 1 92.56 156 SER B CA 1
ATOM 2393 C C . SER B 1 156 ? -20.578 4.586 8.695 1 92.56 156 SER B C 1
ATOM 2395 O O . SER B 1 156 ? -19.938 4.367 9.727 1 92.56 156 SER B O 1
ATOM 2397 N N . PHE B 1 157 ? -20.5 3.867 7.641 1 92.31 157 PHE B N 1
ATOM 2398 C CA . PHE B 1 157 ? -19.484 2.822 7.527 1 92.31 157 PHE B CA 1
ATOM 2399 C C . PHE B 1 157 ? -18.094 3.393 7.758 1 92.31 157 PHE B C 1
ATOM 2401 O O . PHE B 1 157 ? -17.297 2.824 8.516 1 92.31 157 PHE B O 1
ATOM 2408 N N . LEU B 1 158 ? -17.766 4.496 7.113 1 92 158 LEU B N 1
ATOM 2409 C CA . LEU B 1 158 ? -16.453 5.113 7.223 1 92 158 LEU B CA 1
ATOM 2410 C C . LEU B 1 158 ? -16.188 5.566 8.656 1 92 158 LEU B C 1
ATOM 2412 O O . LEU B 1 158 ? -15.078 5.391 9.172 1 92 158 LEU B O 1
ATOM 2416 N N . ASP B 1 159 ? -17.188 6.094 9.336 1 92.5 159 ASP B N 1
ATOM 2417 C CA . ASP B 1 159 ? -17.047 6.496 10.734 1 92.5 159 ASP B CA 1
ATOM 2418 C C . ASP B 1 159 ? -16.703 5.301 11.617 1 92.5 159 ASP B C 1
ATOM 2420 O O . ASP B 1 159 ? -15.789 5.371 12.438 1 92.5 159 ASP B O 1
ATOM 2424 N N . ASP B 1 160 ? -17.391 4.246 11.414 1 91.81 160 ASP B N 1
ATOM 2425 C CA . ASP B 1 160 ? -17.188 3.047 12.219 1 91.81 160 ASP B CA 1
ATOM 2426 C C . ASP B 1 160 ? -15.859 2.375 11.898 1 91.81 160 ASP B C 1
ATOM 2428 O O . ASP B 1 160 ? -15.258 1.726 12.758 1 91.81 160 ASP B O 1
ATOM 2432 N N . SER B 1 161 ? -15.438 2.537 10.688 1 91.81 161 SER B N 1
ATOM 2433 C CA . SER B 1 161 ? -14.227 1.883 10.219 1 91.81 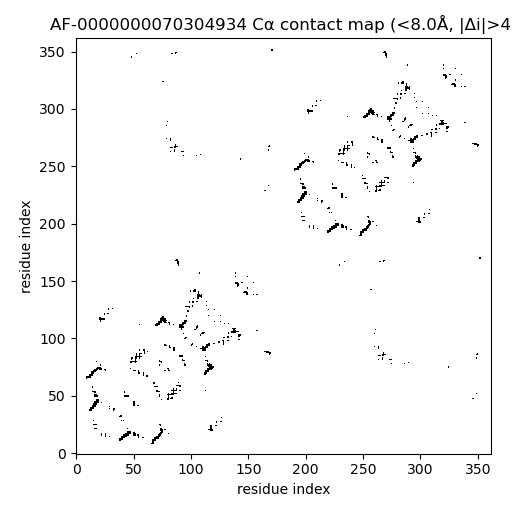161 SER B CA 1
ATOM 2434 C C . SER B 1 161 ? -13 2.379 10.977 1 91.81 161 SER B C 1
ATOM 2436 O O . SER B 1 161 ? -12.031 1.636 11.164 1 91.81 161 SER B O 1
ATOM 2438 N N . LEU B 1 162 ? -13.016 3.604 11.445 1 90.88 162 LEU B N 1
ATOM 2439 C CA . LEU B 1 162 ? -11.844 4.191 12.086 1 90.88 162 LEU B CA 1
ATOM 2440 C C . LEU B 1 162 ? -11.414 3.365 13.297 1 90.88 162 LEU B C 1
ATOM 2442 O O . LEU B 1 162 ? -10.234 3.045 13.445 1 90.88 162 LEU B O 1
ATOM 2446 N N . SER B 1 163 ? -12.383 3.014 14.07 1 91.31 163 SER B N 1
ATOM 2447 C CA . SER B 1 163 ? -12.062 2.25 15.273 1 91.31 163 SER B CA 1
ATOM 2448 C C . SER B 1 163 ? -11.625 0.831 14.922 1 91.31 163 SER B C 1
ATOM 2450 O O . SER B 1 163 ? -10.711 0.287 15.547 1 91.31 163 SER B O 1
ATOM 2452 N N . GLU B 1 164 ? -12.227 0.183 13.992 1 92.88 164 GLU B N 1
ATOM 2453 C CA . GLU B 1 164 ? -11.898 -1.184 13.594 1 92.88 164 GLU B CA 1
ATOM 2454 C C . GLU B 1 164 ? -10.531 -1.253 12.93 1 92.88 164 GLU B C 1
ATOM 2456 O O . GLU B 1 164 ? -9.727 -2.139 13.234 1 92.88 164 GLU B O 1
ATOM 2461 N N . MET B 1 165 ? -10.289 -0.304 12.07 1 94.56 165 MET B N 1
ATOM 2462 C CA . MET B 1 165 ? -9.023 -0.256 11.336 1 94.56 165 MET B CA 1
ATOM 2463 C C . MET B 1 165 ? -7.852 -0.101 12.297 1 94.56 165 MET B C 1
ATOM 2465 O O . MET B 1 165 ? -6.793 -0.7 12.094 1 94.56 165 MET B O 1
ATOM 2469 N N . ALA B 1 166 ? -8.047 0.661 13.352 1 91.88 166 ALA B N 1
ATOM 2470 C CA . ALA B 1 166 ? -6.973 0.969 14.289 1 91.88 166 ALA B CA 1
ATOM 2471 C C . ALA B 1 166 ? -6.52 -0.282 15.031 1 91.88 166 ALA B C 1
ATOM 2473 O O . ALA B 1 166 ? -5.391 -0.341 15.531 1 91.88 166 ALA B O 1
ATOM 2474 N N . GLN B 1 167 ? -7.328 -1.331 15.023 1 91.5 167 GLN B N 1
ATOM 2475 C CA . GLN B 1 167 ? -7.027 -2.543 15.773 1 91.5 167 GLN B CA 1
ATOM 2476 C C . GLN B 1 167 ? -6.23 -3.533 14.93 1 91.5 167 GLN B C 1
ATOM 2478 O O . GLN B 1 167 ? -5.625 -4.465 15.469 1 91.5 167 GLN B O 1
ATOM 2483 N N . ILE B 1 168 ? -6.23 -3.381 13.727 1 92.44 168 ILE B N 1
ATOM 2484 C CA . ILE B 1 168 ? -5.629 -4.348 12.812 1 92.44 168 ILE B CA 1
ATOM 2485 C C . ILE B 1 168 ? -4.109 -4.211 12.844 1 92.44 168 ILE B C 1
ATOM 2487 O O . ILE B 1 168 ? -3.576 -3.107 12.695 1 92.44 168 ILE B O 1
ATOM 2491 N N . GLY B 1 169 ? -3.455 -5.402 13.008 1 89.56 169 GLY B N 1
ATOM 2492 C CA . GLY B 1 169 ? -2.002 -5.422 13.07 1 89.56 169 GLY B CA 1
ATOM 2493 C C . GLY B 1 169 ? -1.471 -5.312 14.492 1 89.56 169 GLY B C 1
ATOM 2494 O O . GLY B 1 169 ? -0.261 -5.398 14.711 1 89.56 169 GLY B O 1
ATOM 2495 N N . LYS B 1 170 ? -2.369 -5.039 15.484 1 87.94 170 LYS B N 1
ATOM 2496 C CA . LYS B 1 170 ? -1.93 -5.016 16.875 1 87.94 170 LYS B CA 1
ATOM 2497 C C . LYS B 1 170 ? -1.725 -6.43 17.406 1 87.94 170 LYS B C 1
ATOM 2499 O O . LYS B 1 170 ? -2.445 -7.355 17.016 1 87.94 170 LYS B O 1
ATOM 2504 N N . SER B 1 171 ? -0.521 -6.773 18.016 1 70.94 171 SER B N 1
ATOM 2505 C CA . SER B 1 171 ? -0.247 -8.078 18.594 1 70.94 171 SER B CA 1
ATOM 2506 C C . SER B 1 171 ? -1.303 -8.453 19.641 1 70.94 171 SER B C 1
ATOM 2508 O O . SER B 1 171 ? -1.728 -7.609 20.422 1 70.94 171 SER B O 1
ATOM 2510 N N . THR B 1 172 ? -2.186 -9.375 19.359 1 52.25 172 THR B N 1
ATOM 2511 C CA . THR B 1 172 ? -3.137 -9.852 20.344 1 52.25 172 THR B CA 1
ATOM 2512 C C . THR B 1 172 ? -2.412 -10.375 21.578 1 52.25 172 THR B C 1
ATOM 2514 O O . THR B 1 172 ? -3.006 -11.07 22.406 1 52.25 172 THR B O 1
ATOM 2517 N N . ASP B 1 173 ? -1.23 -10.227 21.906 1 42.09 173 ASP B N 1
ATOM 2518 C CA . ASP B 1 173 ? -0.729 -10.852 23.125 1 42.09 173 ASP B CA 1
ATOM 2519 C C . ASP B 1 173 ? -1.644 -10.555 24.312 1 42.09 173 ASP B C 1
ATOM 2521 O O . ASP B 1 173 ? -1.58 -11.234 25.344 1 42.09 173 ASP B O 1
ATOM 2525 N N . HIS B 1 174 ? -2.225 -9.414 24.484 1 37.41 174 HIS B N 1
ATOM 2526 C CA . HIS B 1 174 ? -2.732 -9.242 25.844 1 37.41 174 HIS B CA 1
ATOM 2527 C C . HIS B 1 174 ? -4.004 -10.047 26.062 1 37.41 174 HIS B C 1
ATOM 2529 O O . HIS B 1 174 ? -5.062 -9.484 26.359 1 37.41 174 HIS B O 1
ATOM 2535 N N . LEU B 1 175 ? -4.348 -10.977 25.281 1 35.19 175 LEU B N 1
ATOM 2536 C CA . LEU B 1 175 ? -5.383 -11.805 25.891 1 35.19 175 LEU B CA 1
ATOM 2537 C C . LEU B 1 175 ? -4.863 -12.484 27.156 1 35.19 175 LEU B C 1
ATOM 2539 O O . LEU B 1 175 ? -3.963 -13.328 27.094 1 35.19 175 LEU B O 1
ATOM 2543 N N . SER B 1 176 ? -4.715 -11.805 28.188 1 31.38 176 SER B N 1
ATOM 2544 C CA . SER B 1 176 ? -4.602 -12.398 29.516 1 31.38 176 SER B CA 1
ATOM 2545 C C . SER B 1 176 ? -5.559 -13.57 29.688 1 31.38 176 SER B C 1
ATOM 2547 O O . SER B 1 176 ? -6.73 -13.477 29.328 1 31.38 176 SER B O 1
ATOM 2549 N N . PRO B 1 177 ? -5.066 -14.758 29.766 1 30.38 177 PRO B N 1
ATOM 2550 C CA . PRO B 1 177 ? -5.949 -15.844 30.188 1 30.38 177 PRO B CA 1
ATOM 2551 C C . PRO B 1 177 ? -6.863 -15.438 31.344 1 30.38 177 PRO B C 1
ATOM 2553 O O . PRO B 1 177 ? -6.387 -14.914 32.344 1 30.38 177 PRO B O 1
ATOM 2556 N N . VAL B 1 178 ? -7.941 -14.859 31.094 1 29.8 178 VAL B N 1
ATOM 2557 C CA . VAL B 1 178 ? -8.883 -14.766 32.188 1 29.8 178 VAL B CA 1
ATOM 2558 C C . VAL B 1 178 ? -8.953 -16.109 32.938 1 29.8 178 VAL B C 1
ATOM 2560 O O . VAL B 1 178 ? -9.352 -17.125 32.344 1 29.8 178 VAL B O 1
ATOM 2563 N N . TYR B 1 179 ? -8.047 -16.234 33.812 1 26.83 179 TYR B N 1
ATOM 2564 C CA . TYR B 1 179 ? -8.211 -17.297 34.781 1 26.83 179 TYR B CA 1
ATOM 2565 C C . TYR B 1 179 ? -9.625 -17.297 35.375 1 26.83 179 TYR B C 1
ATOM 2567 O O . TYR B 1 179 ? -10.086 -16.281 35.906 1 26.83 179 TYR B O 1
ATOM 2575 N N . ILE B 1 180 ? -10.523 -17.922 34.781 1 25.05 180 ILE B N 1
ATOM 2576 C CA . ILE B 1 180 ? -11.727 -18.312 35.5 1 25.05 180 ILE B CA 1
ATOM 2577 C C . ILE B 1 180 ? -11.344 -19 36.812 1 25.05 180 ILE B C 1
ATOM 2579 O O . ILE B 1 180 ? -10.672 -20.031 36.812 1 25.05 180 ILE B O 1
ATOM 2583 N N . ASP B 1 181 ? -11.273 -18.203 37.844 1 26.31 181 ASP B N 1
ATOM 2584 C CA . ASP B 1 181 ? -11.422 -18.828 39.156 1 26.31 181 ASP B CA 1
ATOM 2585 C C . ASP B 1 181 ? -12.742 -19.578 39.25 1 26.31 181 ASP B C 1
ATOM 2587 O O . ASP B 1 181 ? -13.781 -19.094 38.812 1 26.31 181 ASP B O 1
#

Solvent-accessible surface area (backbone atoms only — not comparable to full-atom values): 18252 Å² total; per-residue (Å²): 131,83,74,78,78,62,91,78,74,43,59,58,34,37,33,30,23,8,7,80,55,2,36,68,49,44,53,52,47,51,54,52,39,47,75,73,68,39,49,70,47,74,77,49,72,42,54,35,54,54,19,13,31,53,40,16,46,52,40,32,69,35,76,80,47,84,40,46,59,30,30,40,32,17,12,44,77,5,53,58,18,20,33,32,14,8,19,29,34,68,37,33,32,44,59,36,91,40,48,62,45,22,31,34,39,12,19,70,62,53,44,45,25,45,12,30,21,35,72,81,46,51,66,70,55,46,50,52,24,47,53,38,32,76,69,36,51,67,60,42,54,20,67,89,53,72,60,31,72,58,52,70,66,57,46,51,48,51,62,56,40,55,66,57,54,48,53,47,54,54,80,69,71,80,66,65,78,76,73,78,125,132,82,73,79,77,61,91,79,74,43,58,58,35,36,33,30,24,8,7,80,56,1,36,66,48,46,51,52,48,52,54,53,40,46,74,71,70,39,48,71,47,74,74,47,73,41,54,36,55,56,21,13,31,53,39,15,49,53,43,33,68,38,79,80,46,84,39,47,61,30,31,39,32,18,12,45,76,4,53,58,16,20,33,32,14,8,19,29,33,67,36,34,32,44,61,35,91,41,47,61,45,23,29,34,40,12,20,71,62,53,44,44,25,45,12,31,22,37,71,80,46,50,66,69,55,47,50,52,24,47,53,39,33,76,68,38,52,66,58,42,54,19,68,89,53,71,59,31,72,58,52,72,66,55,45,51,48,53,61,56,41,55,66,57,53,48,54,47,55,56,78,69,71,79,65,64,76,74,72,79,125

Foldseek 3Di:
DPPDPPPPPAAEEEEEEEEPLFQVLRVLVVVVCVVVVHHYHYPYYDPLLCRLQVRLVVQLVCVPPSHNYAYEYEYAQLPSSQVNSVLHFPAQEDEDLALQRLLCSCQQPVHRYYTYHSNRADSVRVVSNVVSNVPHHHQQQGVVCVSDRDDPVSSVVSVVVSVVRNCPNPPPVPPPPPPPD/DPPPPPPPPAAEEEEEEEEPLFQVLRVLVVVVCVVVVHHYHYPYYDPLLVRLQVRLVVQLVCVPPSHNYAYEYEYAQLPSSQVNSVLHFPAQEDEDLALQRLLCSCQQVVHRYYTYHSNRADSVRVVSNVVSNVPHHHQQQGVVCVSDGDDPVSVVVSVVVSVVSNCPNDPPVPPPPPPPD

Organism: NCBI:txid109376

Nearest PDB structures (foldseek):
  6mu0-assembly1_A  TM=8.491E-01  e=2.642E-13  Mycoplasmoides genitalium G37
  4em8-assembly1_B  TM=8.982E-01  e=2.645E-11  Anaplasma phagocytophilum str. HZ
  1o1x-assembly1_A  TM=8.619E-01  e=1.151E-11  Thermotoga maritima
  1nn4-assembly1_A  TM=8.071E-01  e=3.205E-11  Escherichia coli
  2bes-assembly2_C  TM=7.718E-01  e=1.396E-10  Mycobacterium tuberculosis H37Rv